Protein AF-A0A183KUM1-F1 (afdb_monomer)

Radius of gyration: 55.47 Å; Cα contacts (8 Å, |Δi|>4): 139; chains: 1; bounding box: 110×55×136 Å

Sequence (203 aa):
MVASETIRGLTSPFRFDKHGLRTLFDLTTLELTQGGFKPTGVWNIDERMKVAKQPAITLPKQLPKIKGVVLKVTTIPEADMAVAGFTITYEREKLVDFSTPWMTLGGSILFTRPKSQKPSLFSFLQPLSPQVWLYVGFTYLAVCLCLFVAARLSPHEWTATHPCEEGGDTRKNQFTLLNSFYYNVSALLNQVGDKNKDLNVST

Nearest PDB structures (foldseek):
  9dxs-assembly1_A  TM=7.022E-01  e=8.366E-07  Rattus norvegicus
  9b37-assembly1_A  TM=4.522E-01  e=4.853E-09  Rattus norvegicus
  4u5d-assembly1_A  TM=3.243E-01  e=2.398E-04  Rattus norvegicus
  4u5e-assembly1_A  TM=3.383E-01  e=3.742E-04  Rattus norvegicus
  4u5b-assembly1_A  TM=3.361E-01  e=1.175E-03  Rattus norvegicus

Foldseek 3Di:
DDPQDFDQDPQGTWTADPVRHIQWGWDFDWDQDPVGTDTQWIATPVPGTDGDDDDDDDDDPDDDDDDPDDDDDDLPPPDPDDDDPDDDDPVVCVSDPDDDDPDDDDDDDDDDDDDDDDQDPVVVCVVDDVVVVVVVVVVLVVQLVVVLVVLVVDPVQFDDPDPVDPDDPDTDRCRDSVSSSVCSVCVVVVHDDDPPPPPPPDD

Mean predicted aligned error: 17.26 Å

InterPro domains:
  IPR001320 Ionotropic glutamate receptor, C-terminal [PF00060] (130-196)
  IPR015683 Ionotropic glutamate receptor [PTHR18966] (66-182)
  IPR019594 Ionotropic glutamate receptor, L-glutamate and glycine-binding domain [PF10613] (67-114)

Structure (mmCIF, N/CA/C/O backbone):
data_AF-A0A183KUM1-F1
#
_entry.id   AF-A0A183KUM1-F1
#
loop_
_atom_site.group_PDB
_atom_site.id
_atom_site.type_symbol
_atom_site.label_atom_id
_atom_site.label_alt_id
_atom_site.label_comp_id
_atom_site.label_asym_id
_atom_site.label_entity_id
_atom_site.label_seq_id
_atom_site.pdbx_PDB_ins_code
_atom_site.Cartn_x
_atom_site.Cartn_y
_atom_site.Cartn_z
_atom_site.occupancy
_atom_site.B_iso_or_equiv
_atom_site.auth_seq_id
_atom_site.auth_comp_id
_atom_site.auth_asym_id
_atom_site.auth_atom_id
_atom_site.pdbx_PDB_model_num
ATOM 1 N N . MET A 1 1 ? -62.964 -2.632 44.231 1.00 44.06 1 MET A N 1
ATOM 2 C CA . MET A 1 1 ? -61.590 -2.888 43.746 1.00 44.06 1 MET A CA 1
ATOM 3 C C . MET A 1 1 ? -60.673 -2.762 44.943 1.00 44.06 1 MET A C 1
ATOM 5 O O . MET A 1 1 ? -60.593 -1.676 45.495 1.00 44.06 1 MET A O 1
ATOM 9 N N . VAL A 1 2 ? -60.090 -3.863 45.416 1.00 48.84 2 VAL A N 1
ATOM 10 C CA . VAL A 1 2 ? -59.158 -3.822 46.552 1.00 48.84 2 VAL A CA 1
ATOM 11 C C . VAL A 1 2 ? -57.838 -3.270 46.024 1.00 48.84 2 VAL A C 1
ATOM 13 O O . VAL A 1 2 ? -57.280 -3.828 45.078 1.00 48.84 2 VAL A O 1
ATOM 16 N N . ALA A 1 3 ? -57.387 -2.138 46.560 1.00 52.34 3 ALA A N 1
ATOM 17 C CA . ALA A 1 3 ? -56.074 -1.605 46.240 1.00 52.34 3 ALA A CA 1
ATOM 18 C C . ALA A 1 3 ? -55.029 -2.630 46.697 1.00 52.34 3 ALA A C 1
ATOM 20 O O . ALA A 1 3 ? -55.031 -3.048 47.851 1.00 52.34 3 ALA A O 1
ATOM 21 N N . SER A 1 4 ? -54.177 -3.083 45.780 1.00 64.88 4 SER A N 1
ATOM 22 C CA . SER A 1 4 ? -53.037 -3.925 46.132 1.00 64.88 4 SER A CA 1
ATOM 23 C C . SER A 1 4 ? -52.057 -3.073 46.937 1.00 64.88 4 SER A C 1
ATOM 25 O O . SER A 1 4 ? -51.222 -2.386 46.352 1.00 64.88 4 SER A O 1
ATOM 27 N N . GLU A 1 5 ? -52.172 -3.090 48.261 1.00 76.44 5 GLU A N 1
ATOM 28 C CA . GLU A 1 5 ? -51.271 -2.355 49.141 1.00 76.44 5 GLU A CA 1
ATOM 29 C C . GLU A 1 5 ? -49.849 -2.912 49.051 1.00 76.44 5 GLU A C 1
ATOM 31 O O . GLU A 1 5 ? -49.615 -4.124 49.067 1.00 76.44 5 GLU A O 1
ATOM 36 N N . THR A 1 6 ? -48.884 -2.005 48.930 1.00 81.38 6 THR A N 1
ATOM 37 C CA . THR A 1 6 ? -47.468 -2.355 48.949 1.00 81.38 6 THR A CA 1
ATOM 38 C C . THR A 1 6 ? -47.031 -2.547 50.395 1.00 81.38 6 THR A C 1
ATOM 40 O O . THR A 1 6 ? -46.981 -1.594 51.173 1.00 81.38 6 THR A O 1
ATOM 43 N N . ILE A 1 7 ? -46.673 -3.777 50.745 1.00 86.69 7 ILE A N 1
ATOM 44 C CA . ILE A 1 7 ? -46.206 -4.161 52.076 1.00 86.69 7 ILE A CA 1
ATOM 45 C C . ILE A 1 7 ? -44.676 -4.072 52.099 1.00 86.69 7 ILE A C 1
ATOM 47 O O . ILE A 1 7 ? -44.006 -4.454 51.139 1.00 86.69 7 ILE A O 1
ATOM 51 N N . ARG A 1 8 ? -44.095 -3.562 53.191 1.00 86.50 8 ARG A N 1
ATOM 52 C CA . ARG A 1 8 ? -42.635 -3.520 53.387 1.00 86.50 8 ARG A CA 1
ATOM 53 C C . ARG A 1 8 ? -42.195 -4.617 54.347 1.00 86.50 8 ARG A C 1
ATOM 55 O O . ARG A 1 8 ? -42.758 -4.751 55.427 1.00 86.50 8 ARG A O 1
ATOM 62 N N . GLY A 1 9 ? -41.161 -5.364 53.968 1.00 85.12 9 GLY A N 1
ATOM 63 C CA . GLY A 1 9 ? -40.539 -6.381 54.817 1.00 85.12 9 GLY A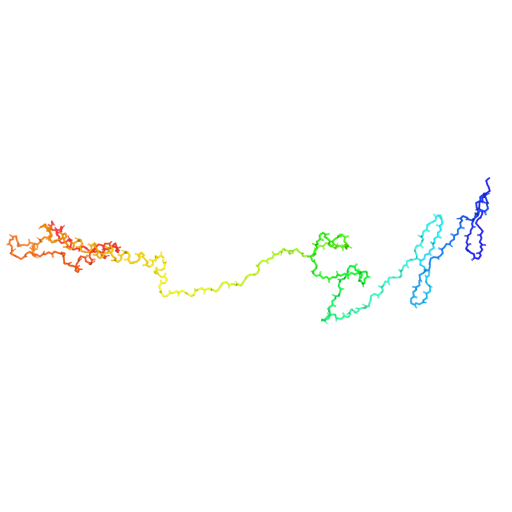 CA 1
ATOM 64 C C . GLY A 1 9 ? -39.030 -6.484 54.590 1.00 85.12 9 GLY A C 1
ATOM 65 O O . GLY A 1 9 ? -38.431 -5.627 53.946 1.00 85.12 9 GLY A O 1
ATOM 66 N N . LEU A 1 10 ? -38.419 -7.565 55.084 1.00 86.19 10 LEU A N 1
ATOM 67 C CA . LEU A 1 10 ? -36.971 -7.824 54.965 1.00 86.19 10 LEU A CA 1
ATOM 68 C C . LEU A 1 10 ? -36.480 -7.982 53.515 1.00 86.19 10 LEU A C 1
ATOM 70 O O . LEU A 1 10 ? -35.292 -7.858 53.250 1.00 86.19 10 LEU A O 1
ATOM 74 N N . THR A 1 11 ? -37.390 -8.255 52.579 1.00 85.50 11 THR A N 1
ATOM 75 C CA . THR A 1 11 ? -37.093 -8.463 51.151 1.00 85.50 11 THR A CA 1
ATOM 76 C C . THR A 1 11 ? -37.506 -7.264 50.297 1.00 85.50 11 THR A C 1
ATOM 78 O O . THR A 1 11 ? -37.940 -7.447 49.160 1.00 85.50 11 THR A O 1
ATOM 81 N N . SER A 1 12 ? -37.413 -6.055 50.860 1.00 85.69 12 SER A N 1
ATOM 82 C CA . SER A 1 12 ? -37.840 -4.800 50.219 1.00 85.69 12 SER A CA 1
ATOM 83 C C . SER A 1 12 ? -39.374 -4.723 50.036 1.00 85.69 12 SER A C 1
ATOM 85 O O . SER A 1 12 ? -40.096 -5.580 50.561 1.00 85.69 12 SER A O 1
ATOM 87 N N . PRO A 1 13 ? -39.928 -3.665 49.408 1.00 86.44 13 PRO A N 1
ATOM 88 C CA . PRO A 1 13 ? -41.363 -3.559 49.166 1.00 86.44 13 PRO A CA 1
ATOM 89 C C . PRO A 1 13 ? -41.875 -4.672 48.247 1.00 86.44 13 PRO A C 1
ATOM 91 O O . PRO A 1 13 ? -41.233 -5.030 47.258 1.00 86.44 13 PRO A O 1
ATOM 94 N N . PHE A 1 14 ? -43.051 -5.208 48.560 1.00 88.94 14 PHE A N 1
ATOM 95 C CA . PHE A 1 14 ? -43.722 -6.187 47.721 1.00 88.94 14 PHE A CA 1
ATOM 96 C C . PHE A 1 14 ? -45.234 -6.037 47.710 1.00 88.94 14 PHE A C 1
ATOM 98 O O . PHE A 1 14 ? -45.826 -5.435 48.601 1.00 88.94 14 PHE A O 1
ATOM 105 N N . ARG A 1 15 ? -45.861 -6.603 46.680 1.00 90.06 15 ARG A N 1
ATOM 106 C CA . ARG A 1 15 ? -47.316 -6.628 46.511 1.00 90.06 15 ARG A CA 1
ATOM 107 C C . ARG A 1 15 ? -47.754 -8.008 46.035 1.00 90.06 15 ARG A C 1
ATOM 109 O O . ARG A 1 15 ? -46.987 -8.680 45.339 1.00 90.06 15 ARG A O 1
ATOM 116 N N . PHE A 1 16 ? -48.978 -8.390 46.374 1.00 88.00 16 PHE A N 1
ATOM 117 C CA . PHE A 1 16 ? -49.610 -9.607 45.876 1.00 88.00 16 PHE A CA 1
ATOM 118 C C . PHE A 1 16 ? -50.652 -9.293 44.800 1.00 88.00 16 PHE A C 1
ATOM 120 O O . PHE A 1 16 ? -51.255 -8.219 44.793 1.00 88.00 16 PHE A O 1
ATOM 127 N N . ASP A 1 17 ? -50.875 -10.227 43.882 1.00 86.25 17 ASP A N 1
ATOM 128 C CA . ASP A 1 17 ? -52.025 -10.180 42.992 1.00 86.25 17 ASP A CA 1
ATOM 129 C C . ASP A 1 17 ? -53.305 -10.679 43.683 1.00 86.25 17 ASP A C 1
ATOM 131 O O . ASP A 1 17 ? -53.320 -11.105 44.839 1.00 86.25 17 ASP A O 1
ATOM 135 N N . LYS A 1 18 ? -54.409 -10.657 42.935 1.00 87.81 18 LYS A N 1
ATOM 136 C CA . LYS A 1 18 ? -55.714 -11.183 43.363 1.00 87.81 18 LYS A CA 1
ATOM 137 C C . LYS A 1 18 ? -55.719 -12.691 43.674 1.00 87.81 18 LYS A C 1
ATOM 139 O O . LYS A 1 18 ? -56.696 -13.176 44.231 1.00 87.81 18 LYS A O 1
ATOM 144 N N . HIS A 1 19 ? -54.672 -13.422 43.293 1.00 89.75 19 HIS A N 1
ATOM 145 C CA . HIS A 1 19 ? -54.493 -14.851 43.539 1.00 89.75 19 HIS A CA 1
ATOM 146 C C . HIS A 1 19 ? -53.516 -15.131 44.697 1.00 89.75 19 HIS A C 1
ATOM 148 O O . HIS A 1 19 ? -53.284 -16.292 45.020 1.00 89.75 19 HIS A O 1
ATOM 154 N N . GLY A 1 20 ? -52.965 -14.093 45.340 1.00 85.00 20 GLY A N 1
ATOM 155 C CA . GLY A 1 20 ? -51.995 -14.226 46.428 1.00 85.00 20 GLY A CA 1
ATOM 156 C C . GLY A 1 20 ? -50.553 -14.468 45.967 1.00 85.00 20 GLY A C 1
ATOM 157 O O . GLY A 1 20 ? -49.704 -14.812 46.785 1.00 85.00 20 GLY A O 1
ATOM 158 N N . LEU A 1 21 ? -50.244 -14.289 44.680 1.00 88.06 21 LEU A N 1
ATOM 159 C CA . LEU A 1 21 ? -48.891 -14.417 44.132 1.00 88.06 21 LEU A CA 1
ATOM 160 C C . LEU A 1 21 ? -48.139 -13.090 44.239 1.00 88.06 21 LEU A C 1
ATOM 162 O O . LEU A 1 21 ? -48.694 -12.028 43.966 1.00 88.06 21 LEU A O 1
ATOM 166 N N . ARG A 1 22 ? -46.862 -13.131 44.632 1.00 86.31 22 ARG A N 1
ATOM 167 C CA . ARG A 1 22 ? -46.029 -11.927 44.763 1.00 86.31 22 ARG A CA 1
ATOM 168 C C . ARG A 1 22 ? -45.674 -11.387 43.376 1.00 86.31 22 ARG A C 1
ATOM 170 O O . ARG A 1 22 ? -45.004 -12.074 42.613 1.00 86.31 22 ARG A O 1
ATOM 177 N N . THR A 1 23 ? -46.079 -10.157 43.068 1.00 85.88 23 THR A N 1
ATOM 178 C CA . THR A 1 23 ? -45.843 -9.540 41.751 1.00 85.88 23 THR A CA 1
ATOM 179 C C . THR A 1 23 ? -44.843 -8.394 41.783 1.00 85.88 23 THR A C 1
ATOM 181 O O . THR A 1 23 ? -44.121 -8.213 40.812 1.00 85.88 23 THR A O 1
ATOM 184 N N . LEU A 1 24 ? -44.773 -7.633 42.881 1.00 86.12 24 LEU A N 1
ATOM 185 C CA . LEU A 1 24 ? -43.791 -6.556 43.046 1.00 86.12 24 LEU A CA 1
ATOM 186 C C . LEU A 1 24 ? -42.661 -7.036 43.956 1.00 86.12 24 LEU A C 1
ATOM 188 O O . LEU A 1 24 ? -42.924 -7.515 45.061 1.00 86.12 24 LEU A O 1
ATOM 192 N N . PHE A 1 25 ? -41.420 -6.936 43.495 1.00 87.88 25 PHE A N 1
ATOM 193 C CA . PHE A 1 25 ? -40.228 -7.162 44.304 1.00 87.88 25 PHE A CA 1
ATOM 194 C C . PHE A 1 25 ? -39.017 -6.508 43.645 1.00 87.88 25 PHE A C 1
ATOM 196 O O . PHE A 1 25 ? -38.924 -6.459 42.419 1.00 87.88 25 PHE A O 1
ATOM 203 N N . ASP A 1 26 ? -38.088 -6.047 44.477 1.00 89.56 26 ASP A N 1
ATOM 204 C CA . ASP A 1 26 ? -36.826 -5.467 44.029 1.00 89.56 26 ASP A CA 1
ATOM 205 C C . ASP A 1 26 ? -35.738 -6.543 44.034 1.00 89.56 26 ASP A C 1
ATOM 207 O O . ASP A 1 26 ? -35.425 -7.126 45.075 1.00 89.56 26 ASP A O 1
ATOM 211 N N . LEU A 1 27 ? -35.145 -6.802 42.870 1.00 90.44 27 LEU A N 1
ATOM 212 C CA . LEU A 1 27 ? -34.000 -7.692 42.717 1.00 90.44 27 LEU A CA 1
ATOM 213 C C . LEU A 1 27 ? -32.724 -6.863 42.551 1.00 90.44 27 LEU A C 1
ATOM 215 O O . LEU A 1 27 ? -32.513 -6.232 41.516 1.00 90.44 27 LEU A O 1
ATOM 219 N N . THR A 1 28 ? -31.853 -6.876 43.557 1.00 89.81 28 THR A N 1
ATOM 220 C CA . THR A 1 28 ? -30.560 -6.182 43.485 1.00 89.81 28 THR A CA 1
ATOM 221 C C . THR A 1 28 ? -29.540 -7.038 42.743 1.00 89.81 28 THR A C 1
ATOM 223 O O . THR A 1 28 ? -29.216 -8.144 43.173 1.00 89.81 28 THR A O 1
ATOM 226 N N . THR A 1 29 ? -28.995 -6.522 41.644 1.00 91.81 29 THR A N 1
ATOM 227 C CA . THR A 1 29 ? -27.895 -7.162 40.915 1.00 91.81 29 THR A CA 1
ATOM 228 C C . THR A 1 29 ? -26.567 -6.795 41.564 1.00 91.81 29 THR A C 1
ATOM 230 O O . THR A 1 29 ? -26.292 -5.611 41.777 1.00 91.81 29 THR A O 1
ATOM 233 N N . LEU A 1 30 ? -25.741 -7.797 41.855 1.00 90.44 30 LEU A N 1
ATOM 234 C CA . LEU A 1 30 ? -24.419 -7.633 42.452 1.00 90.44 30 LEU A CA 1
ATOM 235 C C . LEU A 1 30 ? -23.342 -8.026 41.440 1.00 90.44 30 LEU A C 1
ATOM 237 O O . LEU A 1 30 ? -23.461 -9.050 40.772 1.00 90.44 30 LEU A O 1
ATOM 241 N N . GLU A 1 31 ? -22.276 -7.242 41.376 1.00 89.81 31 GLU A N 1
ATOM 242 C CA . GLU A 1 31 ? -21.067 -7.538 40.615 1.00 89.81 31 GLU A CA 1
ATOM 243 C C . GLU A 1 31 ? -19.928 -7.863 41.580 1.00 89.81 31 GLU A C 1
ATOM 245 O O . GLU A 1 31 ? -19.712 -7.169 42.578 1.00 89.81 31 GLU A O 1
ATOM 250 N N . LEU A 1 32 ? -19.200 -8.941 41.299 1.00 88.06 32 LEU A N 1
ATOM 251 C CA . LEU A 1 32 ? -18.023 -9.302 42.073 1.00 88.06 32 LEU A CA 1
ATOM 252 C C . LEU A 1 32 ? -16.828 -8.486 41.580 1.00 88.06 32 LEU A C 1
ATOM 254 O O . LEU A 1 32 ? -16.346 -8.674 40.467 1.00 88.06 32 LEU A O 1
ATOM 258 N N . THR A 1 33 ? -16.334 -7.599 42.435 1.00 85.44 33 THR A N 1
ATOM 259 C CA . THR A 1 33 ? -15.124 -6.808 42.190 1.00 85.44 33 THR A CA 1
ATOM 260 C C . THR A 1 33 ? -13.968 -7.314 43.054 1.00 85.44 33 THR A C 1
ATOM 262 O O . THR A 1 33 ? -14.177 -8.079 43.997 1.00 85.44 33 THR A O 1
ATOM 265 N N . GLN A 1 34 ? -12.739 -6.856 42.791 1.00 83.56 34 GLN A N 1
ATOM 266 C CA . GLN A 1 34 ? -11.576 -7.183 43.634 1.00 83.56 34 GLN A CA 1
ATOM 267 C C . GLN A 1 34 ? -11.768 -6.778 45.110 1.00 83.56 34 GLN A C 1
ATOM 269 O O . GLN A 1 34 ? -11.170 -7.384 45.992 1.00 83.56 34 GLN A O 1
ATOM 274 N N . GLY A 1 35 ? -12.619 -5.780 45.385 1.00 85.44 35 GLY A N 1
ATOM 275 C CA . GLY A 1 35 ? -12.981 -5.341 46.737 1.00 85.44 35 GLY A CA 1
ATOM 276 C C . GLY A 1 35 ? -14.224 -6.022 47.326 1.00 85.44 35 GLY A C 1
ATOM 277 O O . GLY A 1 35 ? -14.693 -5.589 48.374 1.00 85.44 35 GLY A O 1
ATOM 278 N N . GLY A 1 36 ? -14.777 -7.047 46.664 1.00 90.00 36 GLY A N 1
ATOM 279 C CA . GLY A 1 36 ? -15.982 -7.769 47.086 1.00 90.00 36 GLY A CA 1
ATOM 280 C C . GLY A 1 36 ? -17.218 -7.483 46.226 1.00 90.00 36 GLY A C 1
ATOM 281 O O . GLY A 1 36 ? -17.127 -6.945 45.119 1.00 90.00 36 GLY A O 1
ATOM 282 N N . PHE A 1 37 ? -18.392 -7.873 46.730 1.00 88.06 37 PHE A N 1
ATOM 283 C CA . PHE A 1 37 ? -19.669 -7.671 46.043 1.00 88.06 37 PHE A CA 1
ATOM 284 C C . PHE A 1 37 ? -20.085 -6.201 46.067 1.00 88.06 37 PHE A C 1
ATOM 286 O O . PHE A 1 37 ? -20.253 -5.608 47.133 1.00 88.06 37 PHE A O 1
ATOM 293 N N . LYS A 1 38 ? -20.303 -5.626 44.886 1.00 89.50 38 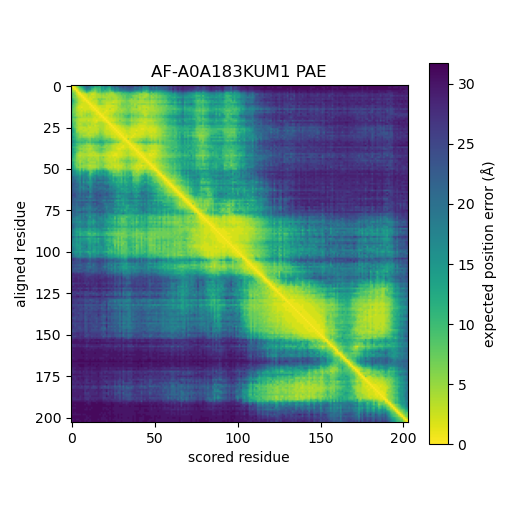LYS A N 1
ATOM 294 C CA . LYS A 1 38 ? -20.789 -4.259 44.711 1.00 89.50 38 LYS A CA 1
ATOM 295 C C . LYS A 1 38 ? -22.180 -4.280 44.067 1.00 89.50 38 LYS A C 1
ATOM 297 O O . LYS A 1 38 ? -22.355 -4.966 43.064 1.00 89.50 38 LYS A O 1
ATOM 302 N N . PRO A 1 39 ? -23.179 -3.551 44.595 1.00 86.94 39 PRO A N 1
ATOM 303 C CA . PRO A 1 39 ? -24.480 -3.455 43.944 1.00 86.94 39 PRO A CA 1
ATOM 304 C C . PRO A 1 39 ? -24.385 -2.625 42.657 1.00 86.94 39 PRO A C 1
ATOM 306 O O . PRO A 1 39 ? -23.956 -1.471 42.683 1.00 86.94 39 PRO A O 1
ATOM 309 N N . THR A 1 40 ? -24.801 -3.219 41.539 1.00 89.19 40 THR A N 1
ATOM 310 C CA . THR A 1 40 ? -24.717 -2.634 40.186 1.00 89.19 40 THR A CA 1
ATOM 311 C C . THR A 1 40 ? -26.066 -2.117 39.695 1.00 89.19 40 THR A C 1
ATOM 313 O O . THR A 1 40 ? -26.122 -1.306 38.776 1.00 89.19 40 THR A O 1
ATOM 316 N N . GLY A 1 41 ? -27.170 -2.518 40.324 1.00 91.25 41 GLY A N 1
ATOM 317 C CA . GLY A 1 41 ? -28.502 -2.085 39.917 1.00 91.25 41 GLY A CA 1
ATOM 318 C C . GLY A 1 41 ? -29.623 -2.764 40.689 1.00 91.25 41 GLY A C 1
ATOM 319 O O . GLY A 1 41 ? -29.391 -3.701 41.452 1.00 91.25 41 GLY A O 1
ATOM 320 N N . VAL A 1 42 ? -30.841 -2.266 40.488 1.00 91.25 42 VAL A N 1
ATOM 321 C CA . VAL A 1 42 ? -32.077 -2.831 41.043 1.00 91.25 42 VAL A CA 1
ATOM 322 C C . VAL A 1 42 ? -33.047 -3.082 39.898 1.00 91.25 42 VAL A C 1
ATOM 324 O O . VAL A 1 42 ? -33.270 -2.203 39.071 1.00 91.25 42 VAL A O 1
ATOM 327 N N . TRP A 1 43 ? -33.614 -4.280 39.837 1.00 90.94 43 TRP A N 1
ATOM 328 C CA . TRP A 1 43 ? -34.627 -4.658 38.863 1.00 90.94 43 TRP A CA 1
ATOM 329 C C . TRP A 1 43 ? -35.986 -4.819 39.533 1.00 90.94 43 TRP A C 1
ATOM 331 O O . TRP A 1 43 ? -36.088 -5.460 40.577 1.00 90.94 43 TRP A O 1
ATOM 341 N N . ASN A 1 44 ? -37.022 -4.274 38.904 1.00 89.56 44 ASN A N 1
ATOM 342 C CA . ASN A 1 44 ? -38.410 -4.446 39.316 1.00 89.56 44 ASN A CA 1
ATOM 343 C C . ASN A 1 44 ? -39.289 -4.710 38.076 1.00 89.56 44 ASN A C 1
ATOM 345 O O . ASN A 1 44 ? -38.915 -4.364 36.957 1.00 89.56 44 ASN A O 1
ATOM 349 N N . ILE A 1 45 ? -40.460 -5.319 38.251 1.00 85.62 45 ILE A N 1
ATOM 350 C CA . ILE A 1 45 ? -41.410 -5.605 37.173 1.00 85.62 45 ILE A CA 1
ATOM 351 C C . ILE A 1 45 ? -41.973 -4.331 36.527 1.00 85.62 45 ILE A C 1
ATOM 353 O O . ILE A 1 45 ? -42.153 -4.298 35.310 1.00 85.62 45 ILE A O 1
ATOM 357 N N . ASP A 1 46 ? -42.199 -3.280 37.323 1.00 87.38 46 ASP A N 1
ATOM 358 C CA . ASP A 1 46 ? -42.800 -2.029 36.850 1.00 87.38 46 ASP A CA 1
ATOM 359 C C . ASP A 1 46 ? -41.762 -1.156 36.128 1.00 87.38 46 ASP A C 1
ATOM 361 O O . ASP A 1 46 ? -41.983 -0.683 35.015 1.00 87.38 46 ASP A O 1
ATOM 365 N N . GLU A 1 47 ? -40.595 -0.970 36.749 1.00 85.06 47 GLU A N 1
ATOM 366 C CA . GLU A 1 47 ? -39.568 -0.027 36.284 1.00 85.06 47 GLU A CA 1
ATOM 367 C C . GLU A 1 47 ? -38.410 -0.695 35.523 1.00 85.06 47 GLU A C 1
ATOM 369 O O . GLU A 1 47 ? -37.508 -0.009 35.037 1.00 85.06 47 GLU A O 1
ATOM 374 N N . ARG A 1 48 ? -38.432 -2.028 35.388 1.00 87.81 48 ARG A N 1
ATOM 375 C CA . ARG A 1 48 ? -37.357 -2.847 34.802 1.00 87.81 48 ARG A CA 1
ATOM 376 C C . ARG A 1 48 ? -36.012 -2.578 35.494 1.00 87.81 48 ARG A C 1
ATOM 378 O O . ARG A 1 48 ? -35.975 -2.347 36.700 1.00 87.81 48 ARG A O 1
ATOM 385 N N . MET A 1 49 ? -34.892 -2.718 34.783 1.00 89.44 49 MET A N 1
ATOM 386 C CA . MET A 1 49 ? -33.553 -2.636 35.374 1.00 89.44 49 MET A CA 1
ATOM 387 C C . MET A 1 49 ? -33.088 -1.183 35.509 1.00 89.44 49 MET A C 1
ATOM 389 O O . MET A 1 49 ? -32.914 -0.487 34.510 1.00 89.44 49 MET A O 1
ATOM 393 N N . LYS A 1 50 ? -32.835 -0.743 36.742 1.00 89.19 50 LYS A N 1
ATOM 394 C CA . LYS A 1 50 ? -32.184 0.528 37.062 1.00 89.19 50 LYS A CA 1
ATOM 395 C C . LYS A 1 50 ? -30.712 0.279 37.371 1.00 89.19 50 LYS A C 1
ATOM 397 O O . LYS A 1 50 ? -30.373 -0.198 38.453 1.00 89.19 50 LYS A O 1
ATOM 402 N N . VAL A 1 51 ? -29.843 0.624 36.423 1.00 87.50 51 VAL A N 1
ATOM 403 C CA . VAL A 1 51 ? -28.384 0.523 36.579 1.00 87.50 51 VAL A CA 1
ATOM 404 C C . VAL A 1 51 ? -27.890 1.644 37.492 1.00 87.50 51 VAL A C 1
ATOM 406 O O . VAL A 1 51 ? -28.178 2.821 37.261 1.00 87.50 51 VAL A O 1
ATOM 409 N N . ALA A 1 52 ? -27.108 1.300 38.511 1.00 81.12 52 ALA A N 1
ATOM 410 C CA . ALA A 1 52 ? -26.352 2.274 39.280 1.00 81.12 52 ALA A CA 1
ATOM 411 C C . ALA A 1 52 ? -25.239 2.854 38.395 1.00 81.12 52 ALA A C 1
ATOM 413 O O . ALA A 1 52 ? -24.476 2.109 37.782 1.00 81.12 52 ALA A O 1
ATOM 414 N N . LYS A 1 53 ? -25.126 4.188 38.319 1.00 73.00 53 LYS A N 1
ATOM 415 C CA . LYS A 1 53 ? -24.057 4.832 37.540 1.00 73.00 53 LYS A CA 1
ATOM 416 C C . LYS A 1 53 ? -22.700 4.321 38.018 1.00 73.00 53 LYS A C 1
ATOM 418 O O . LYS A 1 53 ? -22.329 4.517 39.176 1.00 73.00 53 LYS A O 1
ATOM 423 N N . GLN A 1 54 ? -21.961 3.682 37.117 1.00 68.56 54 GLN A N 1
ATOM 424 C CA . GLN A 1 54 ? -20.584 3.309 37.390 1.00 68.56 54 GLN A CA 1
ATOM 425 C C . GLN A 1 54 ? -19.750 4.591 37.563 1.00 68.56 54 GLN A C 1
ATOM 427 O O . GLN A 1 54 ? -19.959 5.562 36.827 1.00 68.56 54 GLN A O 1
ATOM 432 N N . PRO A 1 55 ? -18.844 4.645 38.555 1.00 66.94 55 PRO A N 1
ATOM 433 C CA . PRO A 1 55 ? -17.940 5.776 38.699 1.00 66.94 55 PRO A CA 1
ATOM 434 C C . PRO A 1 55 ? -17.050 5.881 37.457 1.00 66.94 55 PRO A C 1
ATOM 436 O O . PRO A 1 55 ? -16.635 4.865 36.901 1.00 66.94 55 PRO A O 1
ATOM 439 N N . ALA A 1 56 ? -16.763 7.110 37.026 1.00 66.06 56 ALA A N 1
ATOM 440 C CA . ALA A 1 56 ? -15.865 7.345 35.904 1.00 66.06 56 ALA A CA 1
ATOM 441 C C . ALA A 1 56 ? -14.487 6.733 36.197 1.00 66.06 56 ALA A C 1
ATOM 443 O O . ALA A 1 56 ? -13.955 6.881 37.299 1.00 66.06 56 ALA A O 1
ATOM 444 N N . ILE A 1 57 ? -13.912 6.056 35.205 1.00 72.25 57 ILE A N 1
ATOM 445 C CA . ILE A 1 57 ? -12.546 5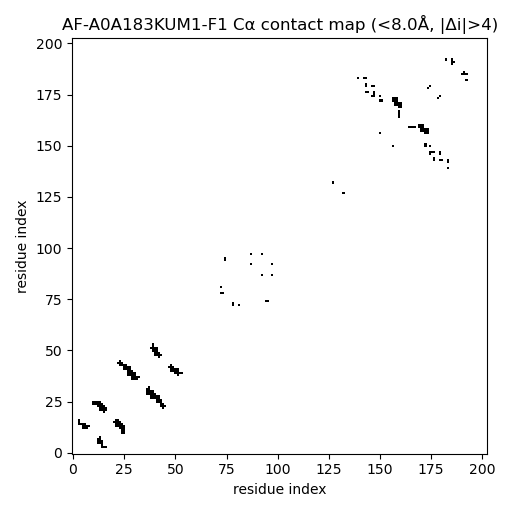.543 35.291 1.00 72.25 57 ILE A CA 1
ATOM 446 C C . ILE A 1 57 ? -11.609 6.752 35.373 1.00 72.25 57 ILE A C 1
ATOM 448 O O . ILE A 1 57 ? -11.468 7.511 34.413 1.00 72.25 57 ILE A O 1
ATOM 452 N N . THR A 1 58 ? -10.968 6.951 36.525 1.00 72.50 58 THR A N 1
ATOM 453 C CA . THR A 1 58 ? -9.943 7.986 36.679 1.00 72.50 58 THR A CA 1
ATOM 454 C C . THR A 1 58 ? -8.663 7.500 36.018 1.00 72.50 58 THR A C 1
ATOM 456 O O . THR A 1 58 ? -7.932 6.684 36.579 1.00 72.50 58 THR A O 1
ATOM 459 N N . LEU A 1 59 ? -8.390 7.997 34.813 1.00 72.50 59 LEU A N 1
ATOM 460 C CA . LEU A 1 59 ? -7.131 7.726 34.130 1.00 72.50 59 LEU A CA 1
ATOM 461 C C . LEU A 1 59 ? -5.958 8.320 34.930 1.00 72.50 59 LEU A C 1
ATOM 463 O O . LEU A 1 59 ? -6.073 9.429 35.468 1.00 72.50 59 LEU A O 1
ATOM 467 N N . PRO A 1 60 ? -4.814 7.618 35.016 1.00 77.06 60 PRO A N 1
ATOM 468 C CA . PRO A 1 60 ? -3.619 8.185 35.618 1.00 77.06 60 PRO A CA 1
ATOM 469 C C . PRO A 1 60 ? -3.205 9.441 34.843 1.00 77.06 60 PRO A C 1
ATOM 471 O O . PRO A 1 60 ? -3.253 9.472 33.615 1.00 77.06 60 PRO A O 1
ATOM 474 N N . LYS A 1 61 ? -2.756 10.479 35.559 1.00 76.88 61 LYS A N 1
ATOM 475 C CA . LYS A 1 61 ? -2.352 11.767 34.959 1.00 76.88 61 LYS A CA 1
ATOM 476 C C . LYS A 1 61 ? -1.218 11.639 33.939 1.00 76.88 61 LYS A C 1
ATOM 478 O O . LYS A 1 61 ? -1.042 12.526 33.110 1.00 76.88 61 LYS A O 1
ATOM 483 N N . GLN A 1 62 ? -0.442 10.562 34.012 1.00 79.12 62 GLN A N 1
ATOM 484 C CA . GLN A 1 62 ? 0.664 10.303 33.110 1.00 79.12 62 GLN A CA 1
ATOM 485 C C . GLN A 1 62 ? 0.614 8.854 32.646 1.00 79.12 62 GLN A C 1
ATOM 487 O O . GLN A 1 62 ? 0.710 7.924 33.446 1.00 79.12 62 GLN A O 1
ATOM 492 N N . LEU A 1 63 ? 0.455 8.679 31.338 1.00 77.62 63 LEU A N 1
ATOM 493 C CA . LEU A 1 63 ? 0.513 7.367 30.714 1.00 77.62 63 LEU A CA 1
ATOM 494 C C . LEU A 1 63 ? 1.973 6.891 30.654 1.00 77.62 63 LEU A C 1
ATOM 496 O O . LEU A 1 63 ? 2.876 7.700 30.400 1.00 77.62 63 LEU A O 1
ATOM 500 N N . PRO A 1 64 ? 2.229 5.591 30.878 1.00 77.06 64 PRO A N 1
ATOM 501 C CA . PRO A 1 64 ? 3.563 5.031 30.739 1.00 77.06 64 PRO A CA 1
ATOM 502 C C . PRO A 1 64 ? 4.065 5.223 29.305 1.00 77.06 64 PRO A C 1
ATOM 504 O O . PRO A 1 64 ? 3.326 5.079 28.333 1.00 77.06 64 PRO A O 1
ATOM 507 N N . LYS A 1 65 ? 5.347 5.568 29.164 1.00 75.81 65 LYS A N 1
ATOM 508 C CA . LYS A 1 65 ? 5.971 5.786 27.858 1.00 75.81 65 LYS A CA 1
ATOM 509 C C . LYS A 1 65 ? 6.219 4.441 27.183 1.00 75.81 65 LYS A C 1
ATOM 511 O O . LYS A 1 65 ? 7.133 3.715 27.558 1.00 75.81 65 LYS A O 1
ATOM 516 N N . ILE A 1 66 ? 5.426 4.129 26.167 1.00 76.38 66 ILE A N 1
ATOM 517 C CA . ILE A 1 66 ? 5.537 2.875 25.422 1.00 76.38 66 ILE A CA 1
ATOM 518 C C . ILE A 1 66 ? 6.616 3.047 24.342 1.00 76.38 66 ILE A C 1
ATOM 520 O O . ILE A 1 66 ? 6.420 3.756 23.357 1.00 76.38 66 ILE A O 1
ATOM 524 N N . LYS A 1 67 ? 7.787 2.432 24.538 1.00 75.06 67 LYS A N 1
ATOM 525 C CA . LYS A 1 67 ? 8.849 2.311 23.525 1.00 75.06 67 LYS A CA 1
ATOM 526 C C . LYS A 1 67 ? 9.320 0.862 23.464 1.00 75.06 67 LYS A C 1
ATOM 528 O O . LYS A 1 67 ? 9.652 0.297 24.497 1.00 75.06 67 LYS A O 1
ATOM 533 N N . GLY A 1 68 ? 9.365 0.284 22.263 1.00 74.19 68 GLY A N 1
ATOM 534 C CA . GLY A 1 68 ? 9.859 -1.084 22.052 1.00 74.19 68 GLY A CA 1
ATOM 535 C C . GLY A 1 68 ? 8.925 -2.195 22.543 1.00 74.19 68 GLY A C 1
ATOM 536 O O . GLY A 1 68 ? 9.365 -3.330 22.681 1.00 74.19 68 GLY A O 1
ATOM 537 N N . VAL A 1 69 ? 7.652 -1.888 22.808 1.00 77.31 69 VAL A N 1
ATOM 538 C CA . VAL A 1 69 ? 6.645 -2.890 23.185 1.00 77.31 69 VAL A CA 1
ATOM 539 C C . VAL A 1 69 ? 5.921 -3.367 21.930 1.00 77.31 69 VAL A C 1
ATOM 541 O O . VAL A 1 69 ? 5.437 -2.552 21.145 1.00 77.31 69 VAL A O 1
ATOM 544 N N . VAL A 1 70 ? 5.834 -4.684 21.755 1.00 71.69 70 VAL A N 1
ATOM 545 C CA . VAL A 1 70 ? 5.001 -5.310 20.724 1.00 71.69 70 VAL A CA 1
ATOM 546 C C . VAL A 1 70 ? 3.593 -5.459 21.285 1.00 71.69 70 VAL A C 1
ATOM 548 O O . VAL A 1 70 ? 3.395 -6.123 22.301 1.00 71.69 70 VAL A O 1
ATOM 551 N N . LEU A 1 71 ? 2.616 -4.825 20.640 1.00 71.69 71 LEU A N 1
ATOM 552 C CA . LEU A 1 71 ? 1.211 -4.954 21.012 1.00 71.69 71 LEU A CA 1
ATOM 553 C C . LEU A 1 71 ? 0.606 -6.165 20.294 1.00 71.69 71 LEU A C 1
ATOM 555 O O . LEU A 1 71 ? 0.748 -6.310 19.080 1.00 71.69 71 LEU A O 1
ATOM 559 N N . LYS A 1 72 ? -0.070 -7.032 21.050 1.00 73.50 72 LYS A N 1
ATOM 560 C CA . LYS A 1 72 ? -0.859 -8.142 20.512 1.00 73.50 72 LYS A CA 1
ATOM 561 C C . LYS A 1 72 ? -2.268 -7.622 20.248 1.00 73.50 72 LYS A C 1
ATOM 563 O O . LYS A 1 72 ? -2.922 -7.149 21.170 1.00 73.50 72 LYS A O 1
ATOM 568 N N . VAL A 1 73 ? -2.719 -7.697 19.000 1.00 71.25 73 VAL A N 1
ATOM 569 C CA . VAL A 1 73 ? -4.092 -7.345 18.626 1.00 71.25 73 VAL A CA 1
ATOM 570 C C . VAL A 1 73 ? -4.786 -8.614 18.165 1.00 71.25 73 VAL A C 1
ATOM 572 O O . VAL A 1 73 ? -4.379 -9.232 17.183 1.00 71.25 73 VAL A O 1
ATOM 575 N N . THR A 1 74 ? -5.788 -9.032 18.928 1.00 72.81 74 THR A N 1
ATOM 576 C CA . THR A 1 74 ? -6.584 -10.240 18.708 1.00 72.81 74 THR A CA 1
ATOM 577 C C . THR A 1 74 ? -8.057 -9.863 18.594 1.00 72.81 74 THR A C 1
ATOM 579 O O . THR A 1 74 ? -8.493 -8.841 19.109 1.00 72.81 74 THR A O 1
ATOM 582 N N . THR A 1 75 ? -8.836 -10.700 17.909 1.00 71.12 75 THR A N 1
ATOM 583 C CA . THR A 1 75 ? -10.312 -10.636 17.913 1.00 71.12 75 THR A CA 1
ATOM 584 C C . THR A 1 75 ? -10.916 -11.259 19.173 1.00 71.12 75 THR A C 1
ATOM 586 O O . THR A 1 75 ? -12.130 -11.295 19.341 1.00 71.12 75 THR A O 1
ATOM 589 N N . ILE A 1 76 ? -10.066 -11.809 20.039 1.00 78.19 76 ILE A N 1
ATOM 590 C CA . ILE A 1 76 ? -10.436 -12.292 21.362 1.00 78.19 76 ILE A CA 1
ATOM 591 C C . ILE A 1 76 ? -10.559 -11.042 22.246 1.00 78.19 76 ILE A C 1
ATOM 593 O O . ILE A 1 76 ? -9.720 -10.153 22.096 1.00 78.19 76 ILE A O 1
ATOM 597 N N . PRO A 1 77 ? -11.547 -10.954 23.154 1.00 74.50 77 PRO A N 1
ATOM 598 C CA . PRO A 1 77 ? -11.773 -9.800 24.040 1.00 74.50 77 PRO A CA 1
ATOM 599 C C . PRO A 1 77 ? -10.667 -9.578 25.101 1.00 74.50 77 PRO A C 1
ATOM 601 O O . PRO A 1 77 ? -10.938 -9.235 26.244 1.00 74.50 77 PRO A O 1
ATOM 604 N N . GLU A 1 78 ? -9.402 -9.783 24.735 1.00 79.94 78 GLU A N 1
ATOM 605 C CA . GLU A 1 78 ? -8.210 -9.474 25.527 1.00 79.94 78 GLU A CA 1
ATOM 606 C C . GLU A 1 78 ? -7.892 -7.966 25.525 1.00 79.94 78 GLU A C 1
ATOM 608 O O . GLU A 1 78 ? -7.138 -7.506 26.381 1.00 79.94 78 GLU A O 1
ATOM 613 N N . ALA A 1 79 ? -8.428 -7.202 24.564 1.00 80.44 79 ALA A N 1
ATOM 614 C CA . ALA A 1 79 ? -8.152 -5.779 24.391 1.00 80.44 79 ALA A CA 1
ATOM 615 C C . ALA A 1 79 ? -9.438 -4.968 24.174 1.00 80.44 79 ALA A C 1
ATOM 617 O O . ALA A 1 79 ? -10.278 -5.345 23.359 1.00 80.44 79 ALA A O 1
ATOM 618 N N . ASP A 1 80 ? -9.544 -3.822 24.854 1.00 83.38 80 ASP A N 1
ATOM 619 C CA . ASP A 1 80 ? -10.712 -2.931 24.762 1.00 83.38 80 ASP A CA 1
ATOM 620 C C . ASP A 1 80 ? -10.726 -2.105 23.465 1.00 83.38 80 ASP A C 1
ATOM 622 O O . ASP A 1 80 ? -11.777 -1.849 22.884 1.00 83.38 80 ASP A O 1
ATOM 626 N N . MET A 1 81 ? -9.551 -1.657 23.006 1.00 83.88 81 MET A N 1
ATOM 627 C CA . MET A 1 81 ? -9.391 -0.863 21.784 1.00 83.88 81 MET A CA 1
ATOM 628 C C . MET A 1 81 ? -7.977 -1.028 21.220 1.00 83.88 81 MET A C 1
ATOM 630 O O . MET A 1 81 ? -7.001 -1.101 21.967 1.00 83.88 81 MET A O 1
ATOM 634 N N . ALA A 1 82 ? -7.850 -1.017 19.892 1.00 85.12 82 ALA A N 1
ATOM 635 C CA . ALA A 1 82 ? -6.564 -1.048 19.205 1.00 85.12 82 ALA A CA 1
ATOM 636 C C . ALA A 1 82 ? -6.364 0.213 18.350 1.00 85.12 82 ALA A C 1
ATOM 638 O O . ALA A 1 82 ? -7.171 0.518 17.476 1.00 85.12 82 ALA A O 1
ATOM 639 N N . VAL A 1 83 ? -5.256 0.927 18.578 1.00 87.19 83 VAL A N 1
ATOM 640 C CA . VAL A 1 83 ? -4.865 2.115 17.802 1.00 87.19 83 VAL A CA 1
ATOM 641 C C . VAL A 1 83 ? -3.581 1.798 17.042 1.00 87.19 83 VAL A C 1
ATOM 643 O O . VAL A 1 83 ? -2.489 1.817 17.607 1.00 87.19 83 VAL A O 1
ATOM 646 N N . ALA A 1 84 ? -3.713 1.467 15.759 1.00 85.50 84 ALA A N 1
ATOM 647 C CA . ALA A 1 84 ? -2.591 1.161 14.877 1.00 85.50 84 ALA A CA 1
ATOM 648 C C . ALA A 1 84 ? -2.949 1.430 13.406 1.00 85.50 84 ALA A C 1
ATOM 650 O O . ALA A 1 84 ? -4.092 1.742 13.070 1.00 85.50 84 ALA A O 1
ATOM 651 N N . GLY A 1 85 ? -1.964 1.298 12.514 1.00 86.81 85 GLY A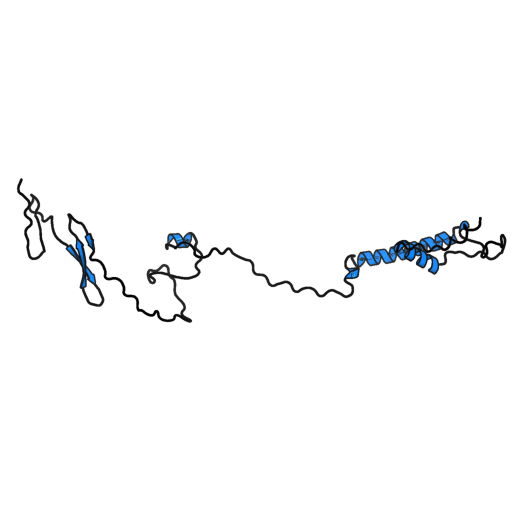 N 1
ATOM 652 C CA . GLY A 1 85 ? -2.159 1.396 11.066 1.00 86.81 85 GLY A CA 1
ATOM 653 C C . GLY A 1 85 ? -2.831 0.152 10.485 1.00 86.81 85 GLY A C 1
ATOM 654 O O . GLY A 1 85 ? -2.168 -0.651 9.832 1.00 86.81 85 GLY A O 1
ATOM 655 N N . PHE A 1 86 ? -4.131 -0.023 10.730 1.00 87.94 86 PHE A N 1
ATOM 656 C CA . PHE A 1 86 ? -4.911 -1.113 10.147 1.00 87.94 86 PHE A CA 1
ATOM 657 C C . PHE A 1 86 ? -5.555 -0.709 8.828 1.00 87.94 86 PHE A C 1
ATOM 659 O O . PHE A 1 86 ? -6.223 0.317 8.727 1.00 87.94 86 PHE A O 1
ATOM 666 N N . THR A 1 87 ? -5.422 -1.575 7.829 1.00 90.56 87 THR A N 1
ATOM 667 C CA . THR A 1 87 ? -6.264 -1.513 6.637 1.00 90.56 87 THR A CA 1
ATOM 668 C C . THR A 1 87 ? -7.660 -2.018 6.990 1.00 90.56 87 THR A C 1
ATOM 670 O O . THR A 1 87 ? -7.815 -3.159 7.444 1.00 90.56 87 THR A O 1
ATOM 673 N N . ILE A 1 88 ? -8.656 -1.157 6.781 1.00 92.31 88 ILE A N 1
ATOM 674 C CA . ILE A 1 88 ? -10.076 -1.488 6.904 1.00 92.31 88 ILE A CA 1
ATOM 675 C C . ILE A 1 88 ? -10.437 -2.398 5.722 1.00 92.31 88 ILE A C 1
ATOM 677 O O . ILE A 1 88 ? -10.196 -2.052 4.568 1.00 92.31 88 ILE A O 1
ATOM 681 N N . THR A 1 89 ? -10.957 -3.590 6.016 1.00 92.06 89 THR A N 1
ATOM 682 C CA . THR A 1 89 ? -11.376 -4.592 5.020 1.00 92.06 89 THR A CA 1
ATOM 683 C C . THR A 1 89 ? -12.715 -5.177 5.448 1.00 92.06 89 THR A C 1
ATOM 685 O O . THR A 1 89 ? -12.966 -5.281 6.649 1.00 92.06 89 THR A O 1
ATOM 688 N N . TYR A 1 90 ? -13.531 -5.611 4.486 1.00 93.88 90 TYR A N 1
ATOM 689 C CA . TYR A 1 90 ? -14.873 -6.144 4.747 1.00 93.88 90 TYR A CA 1
ATOM 690 C C . TYR A 1 90 ? -14.881 -7.312 5.750 1.00 93.88 90 TYR A C 1
ATOM 692 O O . TYR A 1 90 ? -15.694 -7.352 6.669 1.00 93.88 90 TYR A O 1
ATOM 700 N N . GLU A 1 91 ? -13.940 -8.251 5.620 1.00 93.62 91 GLU A N 1
ATOM 701 C CA . GLU A 1 91 ? -13.862 -9.413 6.518 1.00 93.62 91 GLU A CA 1
ATOM 702 C C . GLU A 1 91 ? -13.576 -9.021 7.971 1.00 93.62 91 GLU A C 1
ATOM 704 O O . GLU A 1 91 ? -14.084 -9.657 8.894 1.00 93.62 91 GLU A O 1
ATOM 709 N N . ARG A 1 92 ? -12.783 -7.962 8.180 1.00 90.75 92 ARG A N 1
ATOM 710 C CA . ARG A 1 92 ? -12.482 -7.445 9.520 1.00 90.75 92 ARG A CA 1
ATOM 711 C C . ARG A 1 92 ? -13.659 -6.666 10.090 1.00 90.75 92 ARG A C 1
ATOM 713 O O . ARG A 1 92 ? -13.986 -6.858 11.253 1.00 90.75 92 ARG A O 1
ATOM 720 N N . GLU A 1 93 ? -14.304 -5.844 9.270 1.00 92.94 93 GLU A N 1
ATOM 721 C CA . GLU A 1 93 ? -15.468 -5.037 9.660 1.00 92.94 93 GLU A CA 1
ATOM 722 C C . GLU A 1 93 ? -16.654 -5.900 10.124 1.00 92.94 93 GLU A C 1
ATOM 724 O O . GLU A 1 93 ? -17.429 -5.495 10.978 1.00 92.94 93 GLU A O 1
ATOM 729 N N . LYS A 1 94 ? -16.765 -7.143 9.640 1.00 93.25 94 LYS A N 1
ATOM 730 C CA . LYS A 1 94 ? -17.778 -8.097 10.120 1.00 93.25 94 LYS A CA 1
ATOM 731 C C . LYS A 1 94 ? -17.579 -8.537 11.581 1.00 93.25 94 LYS A C 1
ATOM 733 O O . LYS A 1 94 ? -18.527 -9.015 12.203 1.00 93.25 94 LYS A O 1
ATOM 738 N N . LEU A 1 95 ? -16.353 -8.466 12.098 1.00 91.12 95 LEU A N 1
ATOM 739 C CA . LEU A 1 95 ? -15.985 -8.977 13.424 1.00 91.12 95 LEU A CA 1
ATOM 740 C C . LEU A 1 95 ? -15.705 -7.863 14.436 1.00 91.12 95 LEU A C 1
ATOM 742 O O . LEU A 1 95 ? -15.857 -8.094 15.633 1.00 91.12 95 LEU A O 1
ATOM 746 N N . VAL A 1 96 ? -15.255 -6.696 13.968 1.00 89.88 96 VAL A N 1
ATOM 747 C CA . VAL A 1 96 ? -14.908 -5.541 14.802 1.00 89.88 96 VAL A CA 1
ATOM 748 C C . VAL A 1 96 ? -15.380 -4.246 14.149 1.00 89.88 96 VAL A C 1
ATOM 750 O O . VAL A 1 96 ? -15.275 -4.084 12.933 1.00 89.88 96 VAL A O 1
ATOM 753 N N . ASP A 1 97 ? -15.827 -3.301 14.971 1.00 92.06 97 ASP A N 1
ATOM 754 C CA . ASP A 1 97 ? -16.217 -1.972 14.507 1.00 92.06 97 ASP A CA 1
ATOM 755 C C . ASP A 1 97 ? -14.983 -1.077 14.306 1.00 92.06 97 ASP A C 1
ATOM 757 O O . ASP A 1 97 ? -14.065 -1.047 15.132 1.00 92.06 97 ASP A O 1
ATOM 761 N N . PHE A 1 98 ? -14.966 -0.312 13.211 1.00 92.81 98 PHE A N 1
ATOM 762 C CA . PHE A 1 98 ? -13.926 0.676 12.911 1.00 92.81 98 PHE A CA 1
ATOM 763 C C . PHE A 1 98 ? -14.463 2.106 13.032 1.00 92.81 98 PHE A C 1
ATOM 765 O O . PHE A 1 98 ? -15.633 2.382 12.777 1.00 92.81 98 PHE A O 1
ATOM 772 N N . SER A 1 99 ? -13.581 3.044 13.384 1.00 93.38 99 SER A N 1
ATOM 773 C CA . SER A 1 99 ? -13.863 4.478 13.275 1.00 93.38 99 SER A CA 1
ATOM 774 C C . SER A 1 99 ? -13.696 4.974 11.833 1.00 93.38 99 SER A C 1
ATOM 776 O O . SER A 1 99 ? -13.221 4.257 10.949 1.00 93.38 99 SER A O 1
ATOM 778 N N . THR A 1 100 ? -14.050 6.238 11.583 1.00 93.31 100 THR A N 1
ATOM 779 C CA . THR A 1 100 ? -13.758 6.888 10.299 1.00 93.31 100 THR A CA 1
ATOM 780 C C . THR A 1 100 ? -12.247 6.901 10.039 1.00 93.31 100 THR A C 1
ATOM 782 O O . THR A 1 100 ? -11.490 7.300 10.933 1.00 93.31 100 THR A O 1
ATOM 785 N N . PRO A 1 101 ? -11.786 6.518 8.834 1.00 92.94 101 PRO A N 1
ATOM 786 C CA . PRO A 1 101 ? -10.363 6.458 8.538 1.00 92.94 101 PRO A CA 1
ATOM 787 C C . PRO A 1 101 ? -9.722 7.842 8.678 1.00 92.94 101 PRO A C 1
ATOM 789 O O . PRO A 1 101 ? -10.230 8.834 8.161 1.00 92.94 101 PRO A O 1
ATOM 792 N N . TRP A 1 102 ? -8.578 7.904 9.359 1.00 92.00 102 TRP A N 1
ATOM 793 C CA . TRP A 1 102 ? -7.806 9.142 9.525 1.00 92.00 102 TRP A CA 1
ATOM 794 C C . TRP A 1 102 ? -6.855 9.415 8.350 1.00 92.00 102 TRP A C 1
ATOM 796 O O . TRP A 1 102 ? -6.313 10.512 8.232 1.00 92.00 102 TRP A O 1
ATOM 806 N N . MET A 1 103 ? -6.622 8.412 7.495 1.00 91.19 103 MET A N 1
ATOM 807 C CA . MET A 1 103 ? -5.668 8.474 6.393 1.00 91.19 103 MET A CA 1
ATOM 808 C C . MET A 1 103 ? -6.120 7.574 5.242 1.00 91.19 103 MET A C 1
ATOM 810 O O . MET A 1 103 ? -6.423 6.399 5.449 1.00 91.19 103 MET A O 1
ATOM 814 N N . THR A 1 104 ? -6.110 8.112 4.024 1.00 88.50 104 THR A N 1
ATOM 815 C CA . THR A 1 104 ? -6.442 7.369 2.802 1.00 88.50 104 THR A CA 1
ATOM 816 C C . THR A 1 104 ? -5.154 7.069 2.041 1.00 88.50 104 THR A C 1
ATOM 818 O O . THR A 1 104 ? -4.633 7.938 1.346 1.00 88.50 104 THR A O 1
ATOM 821 N N . LEU A 1 105 ? -4.622 5.849 2.172 1.00 85.19 105 LEU A N 1
ATOM 822 C CA . LEU A 1 105 ? -3.543 5.358 1.307 1.00 85.19 105 LEU A CA 1
ATOM 823 C C . LEU A 1 105 ? -4.065 4.286 0.365 1.00 85.19 105 LEU A C 1
ATOM 825 O O . LEU A 1 105 ? -4.730 3.344 0.789 1.00 85.19 105 LEU A O 1
ATOM 829 N N . GLY A 1 106 ? -3.684 4.410 -0.902 1.00 85.38 106 GLY A N 1
ATOM 830 C CA . GLY A 1 106 ? -3.695 3.303 -1.851 1.00 85.38 106 GLY A CA 1
ATOM 831 C C . GLY A 1 106 ? -2.340 2.593 -1.882 1.00 85.38 106 GLY A C 1
ATOM 832 O O . GLY A 1 106 ? -1.341 3.101 -1.368 1.00 85.38 106 GLY A O 1
ATOM 833 N N . GLY A 1 107 ? -2.291 1.422 -2.518 1.00 86.69 107 GLY A N 1
ATOM 834 C CA . GLY A 1 107 ? -1.024 0.760 -2.823 1.00 86.69 107 GLY A CA 1
ATOM 835 C C . GLY A 1 107 ? -0.191 1.594 -3.800 1.00 86.69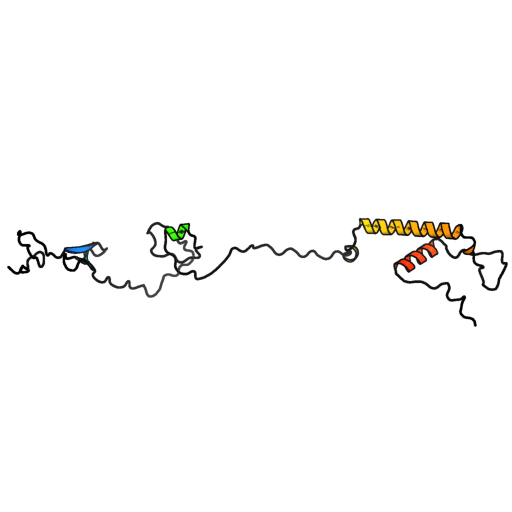 107 GLY A C 1
ATOM 836 O O . GLY A 1 107 ? -0.713 2.086 -4.799 1.00 86.69 107 GLY A O 1
ATOM 837 N N . SER A 1 108 ? 1.103 1.748 -3.524 1.00 88.44 108 SER A N 1
ATOM 838 C CA . SER A 1 108 ? 2.064 2.391 -4.422 1.00 88.44 108 SER A CA 1
ATOM 839 C C . SER A 1 108 ? 3.174 1.413 -4.797 1.00 88.44 108 SER A C 1
ATOM 841 O O . SER A 1 108 ? 3.533 0.526 -4.021 1.00 88.44 108 SER A O 1
ATOM 843 N N . ILE A 1 109 ? 3.711 1.552 -6.010 1.00 89.06 109 ILE A N 1
ATOM 844 C CA . ILE A 1 109 ? 4.849 0.753 -6.466 1.00 89.06 109 ILE A CA 1
ATOM 845 C C . ILE A 1 109 ? 6.110 1.566 -6.213 1.00 89.06 109 ILE A C 1
ATOM 847 O O . ILE A 1 109 ? 6.306 2.632 -6.798 1.00 89.06 109 ILE A O 1
ATOM 851 N N . LEU A 1 110 ? 6.975 1.048 -5.347 1.00 92.19 110 LEU A N 1
ATOM 852 C CA . LEU A 1 110 ? 8.295 1.610 -5.118 1.00 92.19 110 LEU A CA 1
ATOM 853 C C . LEU A 1 110 ? 9.315 0.860 -5.978 1.00 92.19 110 LEU A C 1
ATOM 855 O O . LEU A 1 110 ? 9.499 -0.344 -5.813 1.00 92.19 110 LEU A O 1
ATOM 859 N N . PHE A 1 111 ? 10.000 1.573 -6.871 1.00 92.88 111 PHE A N 1
ATOM 860 C CA . PHE A 1 111 ? 11.122 1.038 -7.641 1.00 92.88 111 PHE A CA 1
ATOM 861 C C . PHE A 1 111 ? 12.365 1.907 -7.458 1.00 92.88 111 PHE A C 1
ATOM 863 O O . PHE A 1 111 ? 12.294 3.114 -7.214 1.00 92.88 111 PHE A O 1
ATOM 870 N N . THR A 1 112 ? 13.534 1.281 -7.555 1.00 93.75 112 THR A N 1
ATOM 871 C CA . THR A 1 112 ? 14.810 1.990 -7.480 1.00 93.75 112 THR A CA 1
ATOM 872 C C . THR A 1 112 ? 14.982 2.876 -8.708 1.00 93.75 112 THR A C 1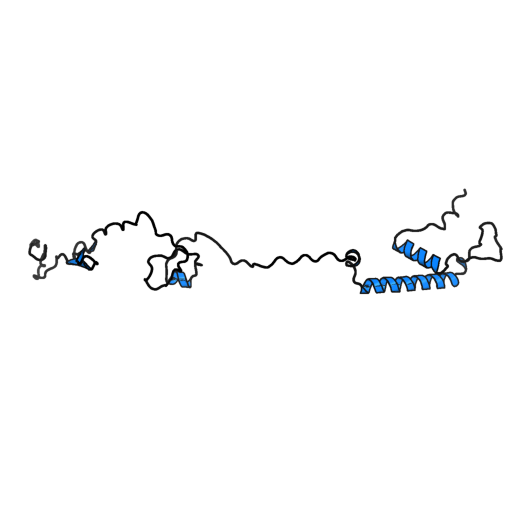
ATOM 874 O O . THR A 1 112 ? 14.712 2.445 -9.829 1.00 93.75 112 THR A O 1
ATOM 877 N N . ARG A 1 113 ? 15.469 4.110 -8.519 1.00 91.00 113 ARG A N 1
ATOM 878 C CA . ARG A 1 113 ? 15.776 5.000 -9.648 1.00 91.00 113 ARG A CA 1
ATOM 879 C C . ARG A 1 113 ? 16.738 4.299 -10.621 1.00 91.00 113 ARG A C 1
ATOM 881 O O . ARG A 1 113 ? 17.770 3.795 -10.163 1.00 91.00 113 ARG A O 1
ATOM 888 N N . PRO A 1 114 ? 16.448 4.280 -11.935 1.00 89.44 114 PRO A N 1
ATOM 889 C CA . PRO A 1 114 ? 17.362 3.694 -12.903 1.00 89.44 114 PRO A CA 1
ATOM 890 C C . PRO A 1 114 ? 18.682 4.469 -12.888 1.00 89.44 114 PRO A C 1
ATOM 892 O O . PRO A 1 114 ? 18.702 5.700 -12.801 1.00 89.44 114 PRO A O 1
ATOM 895 N N . LYS A 1 115 ? 19.804 3.749 -12.948 1.00 87.81 115 LYS A N 1
ATOM 896 C CA . LYS A 1 115 ? 21.124 4.376 -13.068 1.00 87.81 115 LYS A CA 1
ATOM 897 C C . LYS A 1 115 ? 21.201 5.052 -14.437 1.00 87.81 115 LYS A C 1
ATOM 899 O O . LYS A 1 115 ? 21.034 4.381 -15.450 1.00 87.81 115 LYS A O 1
ATOM 904 N N . SER A 1 116 ? 21.454 6.361 -14.463 1.00 83.19 116 SER A N 1
ATOM 905 C CA . SER A 1 116 ? 21.679 7.087 -15.717 1.00 83.19 116 SER A CA 1
ATOM 906 C C . SER A 1 116 ? 22.886 6.489 -16.443 1.00 83.19 116 SER A C 1
ATOM 908 O O . SER A 1 116 ? 23.963 6.346 -15.854 1.00 83.19 116 SER A O 1
ATOM 910 N N . GLN A 1 117 ? 22.705 6.091 -17.701 1.00 80.00 117 GLN A N 1
ATOM 911 C CA . GLN A 1 117 ? 23.788 5.564 -18.520 1.00 80.00 117 GLN A CA 1
ATOM 912 C C . GLN A 1 117 ? 24.714 6.721 -18.908 1.00 80.00 117 GLN A C 1
ATOM 914 O O . GLN A 1 117 ? 24.267 7.730 -19.450 1.00 80.00 117 GLN A O 1
ATOM 919 N N . LYS A 1 118 ? 26.011 6.597 -18.605 1.00 80.81 118 LYS A N 1
ATOM 920 C CA . LYS A 1 118 ? 27.006 7.607 -18.996 1.00 80.81 118 LYS A CA 1
ATOM 921 C C . LYS A 1 118 ? 27.021 7.726 -20.530 1.00 80.81 118 LYS A C 1
ATOM 923 O O . LYS A 1 118 ? 27.011 6.682 -21.188 1.00 80.81 118 LYS A O 1
ATOM 928 N N . PRO A 1 119 ? 27.061 8.943 -21.105 1.00 78.06 119 PRO A N 1
ATOM 929 C CA . PRO A 1 119 ? 27.103 9.097 -22.553 1.00 78.06 119 PRO A CA 1
ATOM 930 C C . PRO A 1 119 ? 28.380 8.451 -23.106 1.00 78.06 119 PRO A C 1
ATOM 932 O O . PRO A 1 119 ? 29.476 8.673 -22.591 1.00 78.06 119 PRO A O 1
ATOM 935 N N . SER A 1 120 ? 28.242 7.624 -24.143 1.00 81.69 120 SER A N 1
ATOM 936 C CA . SER A 1 120 ? 29.381 7.063 -24.876 1.00 81.69 120 SER A CA 1
ATOM 937 C C . SER A 1 120 ? 30.066 8.139 -25.725 1.00 81.69 120 SER A C 1
ATOM 939 O O . SER A 1 120 ? 29.388 9.023 -26.245 1.00 81.69 120 SER A O 1
ATOM 941 N N . LEU A 1 121 ? 31.381 8.022 -25.953 1.00 85.62 121 LEU A N 1
ATOM 942 C CA . LEU A 1 121 ? 32.164 8.958 -26.786 1.00 85.62 121 LEU A CA 1
ATOM 943 C C . LEU A 1 121 ? 31.601 9.131 -28.209 1.00 85.62 121 LEU A C 1
ATOM 945 O O . LEU A 1 121 ? 31.691 10.207 -28.786 1.00 85.62 121 LEU A O 1
ATOM 949 N N . PHE A 1 122 ? 30.958 8.092 -28.744 1.00 84.38 122 PHE A N 1
ATOM 950 C CA . PHE A 1 122 ? 30.324 8.090 -30.063 1.00 84.38 122 PHE A CA 1
ATOM 951 C C . PHE A 1 122 ? 28.795 8.212 -29.997 1.00 84.38 122 PHE A C 1
ATOM 953 O O . PHE A 1 122 ? 28.101 7.691 -30.865 1.00 84.38 122 PHE A O 1
ATOM 960 N N . SER A 1 123 ? 28.253 8.906 -28.985 1.00 84.38 123 SER A N 1
ATOM 961 C CA . SER A 1 123 ? 26.807 9.192 -28.887 1.00 84.38 123 SER A CA 1
ATOM 962 C C . SER A 1 123 ? 26.256 9.834 -30.173 1.00 84.38 123 SER A C 1
ATOM 964 O O . SER A 1 123 ? 25.159 9.521 -30.621 1.00 84.38 123 SER A O 1
ATOM 966 N N . PHE A 1 124 ? 27.078 10.636 -30.856 1.00 86.62 124 PHE A N 1
ATOM 967 C CA . PHE A 1 124 ? 26.739 11.239 -32.146 1.00 86.62 124 PHE A CA 1
ATOM 968 C C . PHE A 1 124 ? 26.494 10.227 -33.286 1.00 86.62 124 PHE A C 1
ATOM 970 O O . PHE A 1 124 ? 25.754 10.536 -34.213 1.00 86.62 124 PHE A O 1
ATOM 977 N N . LEU A 1 125 ? 27.077 9.022 -33.225 1.00 87.56 125 LEU A N 1
ATOM 978 C CA . LEU A 1 125 ? 26.866 7.958 -34.218 1.00 87.56 125 LEU A CA 1
ATOM 979 C C . LEU A 1 125 ? 25.694 7.029 -33.859 1.00 87.56 125 LEU A C 1
ATOM 981 O O . LEU A 1 125 ? 25.244 6.286 -34.724 1.00 87.56 125 LEU A O 1
ATOM 985 N N . GLN A 1 126 ? 25.157 7.104 -32.629 1.00 87.19 126 GLN A N 1
ATOM 986 C CA . GLN A 1 126 ? 24.002 6.317 -32.171 1.00 87.19 126 GLN A CA 1
ATOM 987 C C . GLN A 1 126 ? 22.664 6.543 -32.899 1.00 87.19 126 GLN A C 1
ATOM 989 O O . GLN A 1 126 ? 21.872 5.599 -32.888 1.00 87.19 126 GLN A O 1
ATOM 994 N N . PRO A 1 127 ? 22.346 7.698 -33.530 1.00 90.62 127 PRO A N 1
ATOM 995 C CA . PRO A 1 127 ? 21.087 7.823 -34.266 1.00 90.62 127 PRO A CA 1
ATOM 996 C C . PRO A 1 127 ? 21.008 6.884 -35.478 1.00 90.62 127 PRO A C 1
ATOM 998 O O . PRO A 1 127 ? 19.917 6.669 -35.999 1.00 90.62 127 PRO A O 1
ATOM 1001 N N . LEU A 1 128 ? 22.134 6.300 -35.912 1.00 88.62 128 LEU A N 1
ATOM 1002 C CA . LEU A 1 128 ? 22.186 5.358 -37.019 1.00 88.62 128 LEU A CA 1
ATOM 1003 C C . LEU A 1 128 ? 22.870 4.042 -36.612 1.00 88.62 128 LEU A C 1
ATOM 1005 O O . LEU A 1 128 ? 23.958 4.034 -36.040 1.00 88.62 128 LEU A O 1
ATOM 1009 N N . SER A 1 129 ? 22.244 2.907 -36.938 1.00 91.31 129 SER A N 1
ATOM 1010 C CA . SER A 1 129 ? 22.799 1.574 -36.655 1.00 91.31 129 SER A CA 1
ATOM 1011 C C . SER A 1 129 ? 24.169 1.381 -37.332 1.00 91.31 129 SER A C 1
ATOM 1013 O O . SER A 1 129 ? 24.340 1.801 -38.482 1.00 91.31 129 SER A O 1
ATOM 1015 N N . PRO A 1 130 ? 25.136 0.690 -36.691 1.00 89.50 130 PRO A N 1
ATOM 1016 C CA . PRO A 1 130 ? 26.451 0.411 -37.281 1.00 89.50 130 PRO A CA 1
ATOM 1017 C C . PRO A 1 130 ? 26.368 -0.302 -38.639 1.00 89.50 130 PRO A C 1
ATOM 1019 O O . PRO A 1 130 ? 27.227 -0.103 -39.492 1.00 89.50 130 PRO A O 1
ATOM 1022 N N . GLN A 1 131 ? 25.312 -1.083 -38.880 1.00 93.75 131 GLN A N 1
ATOM 1023 C CA . GLN A 1 131 ? 25.075 -1.732 -40.173 1.00 93.75 131 GLN A CA 1
ATOM 1024 C C . GLN A 1 131 ? 24.850 -0.716 -41.298 1.00 93.75 131 GLN A C 1
ATOM 1026 O O . GLN A 1 131 ? 25.378 -0.881 -42.394 1.00 93.75 131 GLN A O 1
ATOM 1031 N N . VAL A 1 132 ? 24.105 0.360 -41.032 1.00 94.81 132 VAL A N 1
ATOM 1032 C CA . VAL A 1 132 ? 23.822 1.371 -42.057 1.00 94.81 132 VAL A CA 1
ATOM 1033 C C . VAL A 1 132 ? 25.064 2.204 -42.350 1.00 94.81 132 VAL A C 1
ATOM 1035 O O . VAL A 1 132 ? 25.313 2.517 -43.507 1.00 94.81 132 VAL A O 1
ATOM 1038 N N . TRP A 1 133 ? 25.905 2.473 -41.349 1.00 92.81 133 TRP A N 1
ATOM 1039 C CA . TRP A 1 133 ? 27.216 3.091 -41.572 1.00 92.81 133 TRP A CA 1
ATOM 1040 C C . TRP A 1 133 ? 28.104 2.273 -42.519 1.00 92.81 133 TRP A C 1
ATOM 1042 O O . TRP A 1 133 ? 28.746 2.844 -43.400 1.00 92.81 133 TRP A O 1
ATOM 1052 N N . LEU A 1 134 ? 28.099 0.940 -42.391 1.00 94.19 134 LEU A N 1
ATOM 1053 C CA . LEU A 1 134 ? 28.805 0.060 -43.328 1.00 94.19 134 LEU A CA 1
ATOM 1054 C C . LEU A 1 134 ? 28.226 0.158 -44.746 1.00 94.19 134 LEU A C 1
ATOM 1056 O O . LEU A 1 134 ? 28.991 0.261 -45.706 1.00 94.19 134 LEU A O 1
ATOM 1060 N N . TYR A 1 135 ? 26.896 0.178 -44.887 1.00 95.12 135 TYR A N 1
ATOM 1061 C CA . TYR A 1 135 ? 26.258 0.356 -46.193 1.00 95.12 135 TYR A CA 1
ATOM 1062 C C . TYR A 1 135 ? 26.597 1.707 -46.825 1.00 95.12 135 TYR A C 1
ATOM 1064 O O . TYR A 1 135 ? 26.923 1.734 -48.007 1.00 95.12 135 TYR A O 1
ATOM 1072 N N . VAL A 1 136 ? 26.599 2.798 -46.051 1.00 93.00 136 VAL A N 1
ATOM 1073 C CA . VAL A 1 136 ? 27.008 4.134 -46.521 1.00 93.00 136 VAL A CA 1
ATOM 1074 C C . VAL A 1 136 ? 28.453 4.120 -47.024 1.00 93.00 136 VAL A C 1
ATOM 1076 O O . VAL A 1 136 ? 28.731 4.661 -48.089 1.00 93.00 136 VAL A O 1
ATOM 1079 N N . GLY A 1 137 ? 29.374 3.461 -46.313 1.00 92.44 137 GLY A N 1
ATOM 1080 C CA . GLY A 1 137 ? 30.760 3.321 -46.767 1.00 92.44 137 GLY A CA 1
ATOM 1081 C C . GLY A 1 137 ? 30.888 2.531 -48.076 1.00 92.44 137 GLY A C 1
ATOM 1082 O O . GLY A 1 137 ? 31.636 2.925 -48.971 1.00 92.44 137 GLY A O 1
ATOM 1083 N N . PHE A 1 138 ? 30.134 1.438 -48.217 1.00 94.31 138 PHE A N 1
ATOM 1084 C CA . PHE A 1 138 ? 30.174 0.599 -49.415 1.00 94.31 138 PHE A CA 1
ATOM 1085 C C . PHE A 1 138 ? 29.568 1.291 -50.642 1.00 94.31 138 PHE A C 1
ATOM 1087 O O . PHE A 1 138 ? 30.186 1.307 -51.708 1.00 94.31 138 PHE A O 1
ATOM 1094 N N . THR A 1 139 ? 28.386 1.900 -50.501 1.00 91.25 139 THR A N 1
ATOM 1095 C CA . THR A 1 139 ? 27.744 2.644 -51.595 1.00 91.25 139 THR A CA 1
ATOM 1096 C C . THR A 1 139 ? 28.597 3.832 -52.022 1.00 91.25 139 THR A C 1
ATOM 1098 O O . THR A 1 139 ? 28.752 4.070 -53.217 1.00 91.25 139 THR A O 1
ATOM 1101 N N . TYR A 1 140 ? 29.231 4.522 -51.074 1.00 91.19 140 TYR A N 1
ATOM 1102 C CA . TYR A 1 140 ? 30.142 5.622 -51.359 1.00 91.19 140 TYR A CA 1
ATOM 1103 C C . TYR A 1 140 ? 31.345 5.195 -52.222 1.00 91.19 140 TYR A C 1
ATOM 1105 O O . TYR A 1 140 ? 31.660 5.848 -53.222 1.00 91.19 140 TYR A O 1
ATOM 1113 N N . LEU A 1 141 ? 31.996 4.073 -51.890 1.00 90.19 141 LEU A N 1
ATOM 1114 C CA . LEU A 1 141 ? 33.098 3.527 -52.692 1.00 90.19 141 LEU A CA 1
ATOM 1115 C C . LEU A 1 141 ? 32.635 3.096 -54.092 1.00 90.19 141 LEU A C 1
ATOM 1117 O O . LEU A 1 141 ? 33.328 3.366 -55.075 1.00 90.19 141 LEU A O 1
ATOM 1121 N N . ALA A 1 142 ? 31.456 2.474 -54.194 1.00 92.25 142 ALA A N 1
ATOM 1122 C CA . ALA A 1 142 ? 30.875 2.066 -55.471 1.00 92.25 142 ALA A CA 1
ATOM 1123 C C . ALA A 1 142 ? 30.608 3.270 -56.390 1.00 92.25 142 ALA A C 1
ATOM 1125 O O . ALA A 1 142 ? 31.001 3.247 -57.553 1.00 92.25 142 ALA A O 1
ATOM 1126 N N . VAL A 1 143 ? 30.026 4.356 -55.865 1.00 90.19 143 VAL A N 1
ATOM 1127 C CA . VAL A 1 143 ? 29.782 5.589 -56.636 1.00 90.19 143 VAL A CA 1
ATOM 1128 C C . VAL A 1 143 ? 31.096 6.229 -57.095 1.00 90.19 143 VAL A C 1
ATOM 1130 O O . VAL A 1 143 ? 31.201 6.637 -58.250 1.00 90.19 143 VAL A O 1
ATOM 1133 N N . CYS A 1 144 ? 32.132 6.261 -56.246 1.00 85.25 144 CYS A N 1
ATOM 1134 C CA . CYS A 1 144 ? 33.461 6.744 -56.645 1.00 85.25 144 CYS A CA 1
ATOM 1135 C C . CYS A 1 144 ? 34.043 5.939 -57.819 1.00 85.25 144 CYS A C 1
ATOM 1137 O O . CYS A 1 144 ? 34.597 6.525 -58.750 1.00 85.25 144 CYS A O 1
ATOM 1139 N N . LEU A 1 145 ? 33.905 4.609 -57.790 1.00 86.00 145 LEU A N 1
ATOM 1140 C CA . LEU A 1 145 ? 34.360 3.730 -58.867 1.00 86.00 145 LEU A CA 1
ATOM 1141 C C . LEU A 1 145 ? 33.559 3.964 -60.156 1.00 86.00 145 LEU A C 1
ATOM 1143 O O . LEU A 1 145 ? 34.149 4.102 -61.225 1.00 86.00 145 LEU A O 1
ATOM 1147 N N . CYS A 1 146 ? 32.228 4.035 -60.060 1.00 87.06 146 CYS A N 1
ATOM 1148 C CA . CYS A 1 146 ? 31.353 4.283 -61.203 1.00 87.06 146 CYS A CA 1
ATOM 1149 C C . CYS A 1 146 ? 31.675 5.616 -61.888 1.00 87.06 146 CYS A C 1
ATOM 1151 O O . CYS A 1 146 ? 31.801 5.640 -63.110 1.00 87.06 146 CYS A O 1
ATOM 1153 N N . LEU A 1 147 ? 31.876 6.697 -61.122 1.00 81.00 147 LEU A N 1
ATOM 1154 C CA . LEU A 1 147 ? 32.275 7.996 -61.674 1.00 81.00 147 LEU A CA 1
ATOM 1155 C C . LEU A 1 147 ? 33.657 7.943 -62.336 1.00 81.00 147 LEU A C 1
ATOM 1157 O O . LEU A 1 147 ? 33.829 8.480 -63.423 1.00 81.00 147 LEU A O 1
ATOM 1161 N N . PHE A 1 148 ? 34.626 7.246 -61.738 1.00 80.75 148 PHE A N 1
ATOM 1162 C CA . PHE A 1 148 ? 35.952 7.084 -62.340 1.00 80.75 148 PHE A CA 1
ATOM 1163 C C . PHE A 1 148 ? 35.906 6.337 -63.683 1.00 80.75 148 PHE A C 1
ATOM 1165 O O . PHE A 1 148 ? 36.581 6.728 -64.635 1.00 80.75 148 PHE A O 1
ATOM 1172 N N . VAL A 1 149 ? 35.103 5.273 -63.779 1.00 83.44 149 VAL A N 1
ATOM 1173 C CA . VAL A 1 149 ? 34.920 4.521 -65.030 1.00 83.44 149 VAL A CA 1
ATOM 1174 C C . VAL A 1 149 ? 34.171 5.364 -66.065 1.00 83.44 149 VAL A C 1
ATOM 1176 O O . VAL A 1 149 ? 34.606 5.438 -67.214 1.00 83.44 149 VAL A O 1
ATOM 1179 N N . ALA A 1 150 ? 33.092 6.044 -65.664 1.00 81.00 150 ALA A N 1
ATOM 1180 C CA . ALA A 1 150 ? 32.320 6.924 -66.539 1.00 81.00 150 ALA A CA 1
ATOM 1181 C C . ALA A 1 150 ? 33.187 8.050 -67.123 1.00 81.00 150 ALA A C 1
ATOM 1183 O O . ALA A 1 150 ? 33.176 8.260 -68.335 1.00 81.00 150 ALA A O 1
ATOM 1184 N N . ALA A 1 151 ? 34.028 8.680 -66.301 1.00 73.00 151 ALA A N 1
ATOM 1185 C CA . ALA A 1 151 ? 34.924 9.744 -66.738 1.00 73.00 151 ALA A CA 1
ATOM 1186 C C . ALA A 1 151 ? 36.018 9.281 -67.707 1.00 73.00 151 ALA A C 1
ATOM 1188 O O . ALA A 1 151 ? 36.547 10.067 -68.493 1.00 73.00 151 ALA A O 1
ATOM 1189 N N . ARG A 1 152 ? 36.391 7.997 -67.673 1.00 74.31 152 ARG A N 1
ATOM 1190 C CA . ARG A 1 152 ? 37.340 7.417 -68.635 1.00 74.31 152 ARG A CA 1
ATOM 1191 C C . ARG A 1 152 ? 36.684 7.032 -69.953 1.00 74.31 152 ARG A C 1
ATOM 1193 O O . ARG A 1 152 ? 37.358 7.087 -70.978 1.00 74.31 152 ARG A O 1
ATOM 1200 N N . LEU A 1 153 ? 35.404 6.666 -69.926 1.00 74.69 153 LEU A N 1
ATOM 1201 C CA . LEU A 1 153 ? 34.640 6.284 -71.114 1.00 74.69 153 LEU A CA 1
ATOM 1202 C C . LEU A 1 153 ? 33.998 7.482 -71.822 1.00 74.69 153 LEU A C 1
ATOM 1204 O O . LEU A 1 153 ? 33.74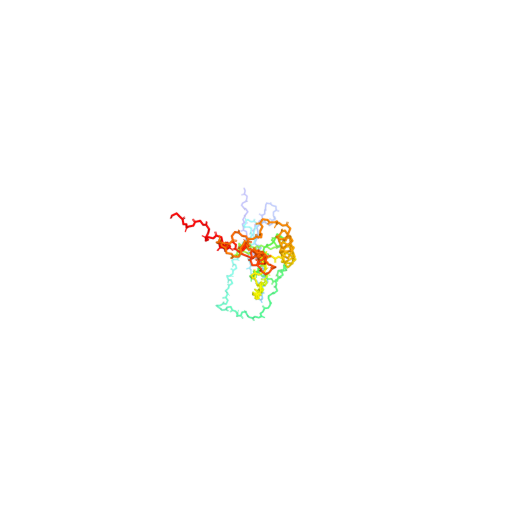4 7.387 -73.017 1.00 74.69 153 LEU A O 1
ATOM 1208 N N . SER A 1 154 ? 33.757 8.594 -71.120 1.00 69.12 154 SER A N 1
ATOM 1209 C CA . SER A 1 154 ? 33.188 9.819 -71.689 1.00 69.12 154 SER A CA 1
ATOM 1210 C C . SER A 1 154 ? 34.258 10.630 -72.436 1.00 69.12 154 SER A C 1
ATOM 1212 O O . SER A 1 154 ? 35.155 11.195 -71.805 1.00 69.12 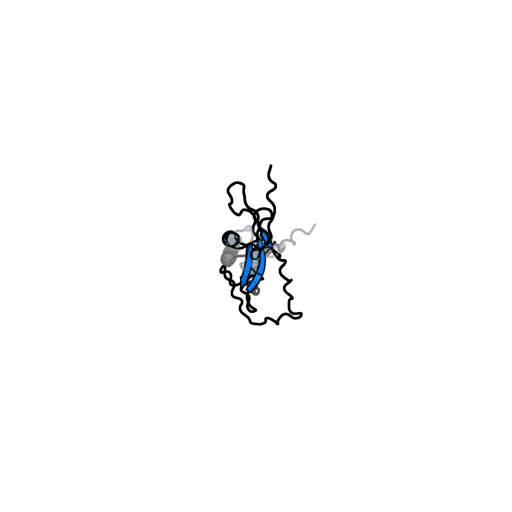154 SER A O 1
ATOM 1214 N N . PRO A 1 155 ? 34.187 10.756 -73.776 1.00 59.75 155 PRO A N 1
ATOM 1215 C CA . PRO A 1 155 ? 35.154 11.542 -74.547 1.00 59.75 155 PRO A CA 1
ATOM 1216 C C . PRO A 1 155 ? 35.031 13.054 -74.296 1.00 59.75 155 PRO A C 1
ATOM 1218 O O . PRO A 1 155 ? 35.973 13.794 -74.567 1.00 59.75 155 PRO A O 1
ATOM 1221 N N . HIS A 1 156 ? 33.883 13.512 -73.779 1.00 57.50 156 HIS A N 1
ATOM 1222 C CA . HIS A 1 156 ? 33.568 14.930 -73.571 1.00 57.50 156 HIS A CA 1
ATOM 1223 C C . HIS A 1 156 ? 34.216 15.524 -72.307 1.00 57.50 156 HIS A C 1
ATOM 1225 O O . HIS A 1 156 ? 34.345 16.737 -72.195 1.00 57.50 156 HIS A O 1
ATOM 1231 N N . GLU A 1 157 ? 34.675 14.685 -71.374 1.00 63.41 157 GLU A N 1
ATOM 1232 C CA . GLU A 1 157 ? 35.321 15.124 -70.123 1.00 63.41 157 GLU A CA 1
ATOM 1233 C C . GLU A 1 157 ? 36.839 15.348 -70.258 1.00 63.41 157 GLU A C 1
ATOM 1235 O O . GLU A 1 157 ? 37.518 15.765 -69.316 1.00 63.41 157 GLU A O 1
ATOM 1240 N N . TRP A 1 158 ? 37.390 15.087 -71.445 1.00 66.69 158 TRP A N 1
ATOM 1241 C CA . TRP A 1 158 ? 38.787 15.346 -71.775 1.00 66.69 158 TRP A CA 1
ATOM 1242 C C . TRP A 1 158 ? 38.958 16.798 -72.224 1.00 66.69 158 TRP A C 1
ATOM 1244 O O . TRP A 1 158 ? 38.916 17.102 -73.416 1.00 66.69 158 TRP A O 1
ATOM 1254 N N . THR A 1 159 ? 39.163 17.696 -71.263 1.00 63.34 159 THR A N 1
ATOM 1255 C CA . THR A 1 159 ? 39.374 19.125 -71.530 1.00 63.34 159 THR A CA 1
ATOM 1256 C C . THR A 1 159 ? 40.834 19.440 -71.861 1.00 63.34 159 THR A C 1
ATOM 1258 O O . THR A 1 159 ? 41.760 18.819 -71.324 1.00 63.34 159 THR A O 1
ATOM 1261 N N . ALA A 1 160 ? 41.046 20.426 -72.735 1.00 57.53 160 ALA A N 1
ATOM 1262 C CA . ALA A 1 160 ? 42.368 20.989 -72.991 1.00 57.53 160 ALA A CA 1
ATOM 1263 C C . ALA A 1 160 ? 42.922 21.639 -71.711 1.00 57.53 160 ALA A C 1
ATOM 1265 O O . ALA A 1 160 ? 42.177 22.226 -70.928 1.00 57.53 160 ALA A O 1
ATOM 1266 N N . THR A 1 161 ? 44.231 21.511 -71.478 1.00 60.69 161 THR A N 1
ATOM 1267 C CA . THR A 1 161 ? 44.886 22.000 -70.250 1.00 60.69 161 THR A CA 1
ATOM 1268 C C . THR A 1 161 ? 44.790 23.527 -70.101 1.00 60.69 161 THR A C 1
ATOM 1270 O O . THR A 1 161 ? 44.796 24.026 -68.975 1.00 60.69 161 THR A O 1
ATOM 1273 N N . HIS A 1 162 ? 44.652 24.260 -71.211 1.00 58.31 162 HIS A N 1
ATOM 1274 C CA . HIS A 1 162 ? 44.489 25.711 -71.239 1.00 58.31 162 HIS A CA 1
ATOM 1275 C C . HIS A 1 162 ? 43.380 26.125 -72.226 1.00 58.31 162 HIS A C 1
ATOM 1277 O O . HIS A 1 162 ? 43.313 25.548 -73.312 1.00 58.31 162 HIS A O 1
ATOM 1283 N N . PRO A 1 163 ? 42.544 27.137 -71.899 1.00 61.06 163 PRO A N 1
ATOM 1284 C CA . PRO A 1 163 ? 41.456 27.602 -72.773 1.00 61.06 163 PRO A CA 1
ATOM 1285 C C . PRO A 1 163 ? 41.924 28.103 -74.146 1.00 61.06 163 PRO A C 1
ATOM 1287 O O . PRO A 1 163 ? 41.144 28.133 -75.088 1.00 61.06 163 PRO A O 1
ATOM 1290 N N . CYS A 1 164 ? 43.194 28.499 -74.256 1.00 58.03 164 CYS A N 1
ATOM 1291 C CA . CYS A 1 164 ? 43.764 29.125 -75.447 1.00 58.03 164 CYS A CA 1
ATOM 1292 C C . CYS A 1 164 ? 44.465 28.137 -76.400 1.00 58.03 164 CYS A C 1
ATOM 1294 O O . CYS A 1 164 ? 45.091 28.576 -77.360 1.00 58.03 164 CYS A O 1
ATOM 1296 N N . GLU A 1 165 ? 44.419 26.826 -76.134 1.00 59.25 165 GLU A N 1
ATOM 1297 C CA . GLU A 1 165 ? 45.149 25.805 -76.897 1.00 59.25 165 GLU A CA 1
ATOM 1298 C C . GLU A 1 165 ? 44.171 24.790 -77.522 1.00 59.25 165 GLU A C 1
ATOM 1300 O O . GLU A 1 165 ? 44.038 23.643 -77.087 1.00 59.25 165 GLU A O 1
ATOM 1305 N N . GLU A 1 166 ? 43.446 25.227 -78.556 1.00 54.66 166 GLU A N 1
ATOM 1306 C CA . GLU A 1 166 ? 42.516 24.402 -79.341 1.00 54.66 166 GLU A CA 1
ATOM 1307 C C . GLU A 1 166 ? 43.281 23.451 -80.285 1.00 54.66 166 GLU A C 1
ATOM 1309 O O . GLU A 1 166 ? 43.303 23.624 -81.500 1.00 54.66 166 GLU A O 1
ATOM 1314 N N . GLY A 1 167 ? 43.965 22.447 -79.726 1.00 56.22 167 GLY A N 1
ATOM 1315 C CA . GLY A 1 167 ? 44.663 21.430 -80.530 1.00 56.22 167 GLY A CA 1
ATOM 1316 C C . GLY A 1 167 ? 45.900 20.781 -79.910 1.00 56.22 167 GLY A C 1
ATOM 1317 O O . GLY A 1 167 ? 46.540 19.974 -80.578 1.00 56.22 167 GLY A O 1
ATOM 1318 N N . GLY A 1 168 ? 46.251 21.101 -78.660 1.00 56.47 168 GLY A N 1
ATOM 1319 C CA . GLY A 1 168 ? 47.391 20.482 -77.977 1.00 56.47 168 GLY A CA 1
ATOM 1320 C C . GLY A 1 168 ? 47.194 18.981 -77.711 1.00 56.47 168 GLY A C 1
ATOM 1321 O O . GLY A 1 168 ? 46.121 18.543 -77.294 1.00 56.47 168 GLY A O 1
ATOM 1322 N N . ASP A 1 169 ? 48.257 18.193 -77.890 1.00 55.88 169 ASP A N 1
ATOM 1323 C CA . ASP A 1 169 ? 48.273 16.720 -77.763 1.00 55.88 169 ASP A CA 1
ATOM 1324 C C . ASP A 1 169 ? 48.092 16.226 -76.302 1.00 55.88 169 ASP A C 1
ATOM 1326 O O . ASP A 1 169 ? 47.978 15.033 -76.023 1.00 55.88 169 ASP A O 1
ATOM 1330 N N . THR A 1 170 ? 48.038 17.148 -75.328 1.00 54.06 170 THR A N 1
ATOM 1331 C CA . THR A 1 170 ? 47.928 16.845 -73.890 1.00 54.06 170 THR A CA 1
ATOM 1332 C C . THR A 1 170 ? 46.543 17.187 -73.326 1.00 54.06 170 THR A C 1
ATOM 1334 O O . THR A 1 170 ? 46.309 18.235 -72.717 1.00 54.06 170 THR A O 1
ATOM 1337 N N . ARG A 1 171 ? 45.589 16.263 -73.486 1.00 58.94 171 ARG A N 1
ATOM 1338 C CA . ARG A 1 171 ? 44.272 16.351 -72.830 1.00 58.94 171 ARG A CA 1
ATOM 1339 C C . ARG A 1 171 ? 44.349 15.833 -71.393 1.00 58.94 171 ARG A C 1
ATOM 1341 O O . ARG A 1 171 ? 44.857 14.736 -71.157 1.00 58.94 171 ARG A O 1
ATOM 1348 N N . LYS A 1 172 ? 43.822 16.593 -70.427 1.00 61.19 172 LYS A N 1
ATOM 1349 C CA . LYS A 1 172 ? 43.769 16.192 -69.010 1.00 61.19 172 LYS A CA 1
ATOM 1350 C C . LYS A 1 172 ? 42.340 15.837 -68.619 1.00 61.19 172 LYS A C 1
ATOM 1352 O O . LYS A 1 172 ? 41.423 16.629 -68.808 1.00 61.19 172 LYS A O 1
ATOM 1357 N N . ASN A 1 173 ? 42.165 14.651 -68.045 1.00 68.06 173 ASN A N 1
ATOM 1358 C CA . ASN A 1 173 ? 40.892 14.240 -67.464 1.00 68.06 173 ASN A CA 1
ATOM 1359 C C . ASN A 1 173 ? 40.726 14.909 -66.090 1.00 68.06 173 ASN A C 1
ATOM 1361 O O . ASN A 1 173 ? 41.596 14.775 -65.225 1.00 68.06 173 ASN A O 1
ATOM 1365 N N . GLN A 1 174 ? 39.626 15.634 -65.894 1.00 65.44 174 GLN A N 1
ATOM 1366 C CA . GLN A 1 174 ? 39.355 16.348 -64.645 1.00 65.44 174 GLN A CA 1
ATOM 1367 C C . GLN A 1 174 ? 39.017 15.394 -63.483 1.00 65.44 174 GLN A C 1
ATOM 1369 O O . GLN A 1 174 ? 39.198 15.756 -62.321 1.00 65.44 174 GLN A O 1
ATOM 1374 N N . PHE A 1 175 ? 38.608 14.152 -63.751 1.00 66.00 175 PHE A N 1
ATOM 1375 C CA . PHE A 1 175 ? 38.217 13.160 -62.748 1.00 66.00 175 PHE A CA 1
ATOM 1376 C C . PHE A 1 175 ? 39.294 12.080 -62.533 1.00 66.00 175 PHE A C 1
ATOM 1378 O O . PHE A 1 175 ? 39.233 10.953 -63.025 1.00 66.00 175 PHE A O 1
ATOM 1385 N N . THR A 1 176 ? 40.291 12.398 -61.705 1.00 71.25 176 THR A N 1
ATOM 1386 C CA . THR A 1 176 ? 41.157 11.388 -61.062 1.00 71.25 176 THR A CA 1
ATOM 1387 C C . THR A 1 176 ? 40.412 10.739 -59.881 1.00 71.25 176 THR A C 1
ATOM 1389 O O . THR A 1 176 ? 39.521 11.368 -59.310 1.00 71.25 176 THR A O 1
ATOM 1392 N N . LEU A 1 177 ? 40.771 9.514 -59.458 1.00 69.50 177 LEU A N 1
ATOM 1393 C CA . LEU A 1 177 ? 40.144 8.816 -58.311 1.00 69.50 177 LEU A CA 1
ATOM 1394 C C . LEU A 1 177 ? 40.017 9.705 -57.057 1.00 69.50 177 LEU A C 1
ATOM 1396 O O . LEU A 1 177 ? 38.955 9.770 -56.444 1.00 69.50 177 LEU A O 1
ATOM 1400 N N . LEU A 1 178 ? 41.073 10.453 -56.719 1.00 76.81 178 LEU A N 1
ATOM 1401 C CA . LEU A 1 178 ? 41.080 11.386 -55.584 1.00 76.81 178 LEU A CA 1
ATOM 1402 C C . LEU A 1 178 ? 40.151 12.596 -55.785 1.00 76.81 178 LEU A C 1
ATOM 1404 O O . LEU A 1 178 ? 39.536 13.057 -54.827 1.00 76.81 178 LEU A O 1
ATOM 1408 N N . ASN A 1 179 ? 40.007 13.094 -57.018 1.00 76.44 179 ASN A N 1
ATOM 1409 C CA . ASN A 1 179 ? 39.094 14.203 -57.313 1.00 76.44 179 ASN A CA 1
ATOM 1410 C C . ASN A 1 179 ? 37.629 13.728 -57.333 1.00 76.44 179 ASN A C 1
ATOM 1412 O O . ASN A 1 179 ? 36.746 14.456 -56.896 1.00 76.44 179 ASN A O 1
ATOM 1416 N N . SER A 1 180 ? 37.385 12.481 -57.750 1.00 78.19 180 SER A N 1
ATOM 1417 C CA . SER A 1 180 ? 36.065 11.832 -57.694 1.00 78.19 180 SER A CA 1
ATOM 1418 C C . SER A 1 180 ? 35.627 11.575 -56.250 1.00 78.19 180 SER A C 1
ATOM 1420 O O . SER A 1 180 ? 34.470 11.796 -55.903 1.00 78.19 180 SER A O 1
ATOM 1422 N N . PHE A 1 181 ? 36.564 11.177 -55.381 1.00 81.69 181 PHE A N 1
ATOM 1423 C CA . PHE A 1 181 ? 36.332 11.092 -53.938 1.00 81.69 181 PHE A CA 1
ATOM 1424 C C . PHE A 1 181 ? 35.951 12.463 -53.365 1.00 81.69 181 PHE A C 1
ATOM 1426 O O . PHE A 1 181 ? 34.912 12.602 -52.731 1.00 81.69 181 PHE A O 1
ATOM 1433 N N . TYR A 1 182 ? 36.752 13.495 -53.637 1.00 82.31 182 TYR A N 1
ATOM 1434 C CA . TYR A 1 182 ? 36.476 14.849 -53.156 1.00 82.31 182 TYR A CA 1
ATOM 1435 C C . TYR A 1 182 ? 35.107 15.373 -53.624 1.00 82.31 182 TYR A C 1
ATOM 1437 O O . TYR A 1 182 ? 34.362 15.918 -52.814 1.00 82.31 182 TYR A O 1
ATOM 1445 N N . TYR A 1 183 ? 34.743 15.133 -54.888 1.00 80.81 183 TYR A N 1
ATOM 1446 C CA . TYR A 1 183 ? 33.444 15.513 -55.450 1.00 80.81 183 TYR A CA 1
ATOM 1447 C C . TYR A 1 183 ? 32.263 14.793 -54.774 1.00 80.81 183 TYR A C 1
ATOM 1449 O O . TYR A 1 183 ? 31.246 15.411 -54.466 1.00 80.81 183 TYR A O 1
ATOM 1457 N N . ASN A 1 184 ? 32.396 13.496 -54.477 1.00 84.00 184 ASN A N 1
ATOM 1458 C CA . ASN A 1 184 ? 31.352 12.756 -53.765 1.00 84.00 184 ASN A CA 1
ATOM 1459 C C . ASN A 1 184 ? 31.191 13.221 -52.310 1.00 84.00 184 ASN A C 1
ATOM 1461 O O . ASN A 1 184 ? 30.060 13.349 -51.841 1.00 84.00 184 ASN A O 1
ATOM 1465 N N . VAL A 1 185 ? 32.284 13.521 -51.592 1.00 85.69 185 VAL A N 1
ATOM 1466 C CA . VAL A 1 185 ? 32.194 14.118 -50.243 1.00 85.69 185 VAL A CA 1
ATOM 1467 C C . VAL A 1 185 ? 31.508 15.480 -50.302 1.00 85.69 185 VAL A C 1
ATOM 1469 O O . VAL A 1 185 ? 30.638 15.769 -49.484 1.00 85.69 185 VAL A O 1
ATOM 1472 N N . SER A 1 186 ? 31.883 16.315 -51.268 1.00 81.06 186 SER A N 1
ATOM 1473 C CA . SER A 1 186 ? 31.369 17.674 -51.390 1.00 81.06 186 SER A CA 1
ATOM 1474 C C . SER A 1 186 ? 29.863 17.669 -51.700 1.00 81.06 186 SER A C 1
ATOM 1476 O O . SER A 1 186 ? 29.094 18.373 -51.048 1.00 81.06 186 SER A O 1
ATOM 1478 N N . ALA A 1 187 ? 29.408 16.782 -52.593 1.00 82.38 187 ALA A N 1
ATOM 1479 C CA . ALA A 1 187 ? 27.986 16.566 -52.863 1.00 82.38 187 ALA A CA 1
ATOM 1480 C C . ALA A 1 187 ? 27.207 16.086 -51.621 1.00 82.38 187 ALA A C 1
ATOM 1482 O O . ALA A 1 187 ? 26.130 16.603 -51.338 1.00 82.38 187 ALA A O 1
ATOM 1483 N N . LEU A 1 188 ? 27.759 15.150 -50.837 1.00 83.88 188 LEU A N 1
ATOM 1484 C CA . LEU A 1 188 ? 27.111 14.634 -49.620 1.00 83.88 188 LEU A CA 1
ATOM 1485 C C . LEU A 1 188 ? 27.019 15.665 -48.493 1.00 83.88 188 LEU A C 1
ATOM 1487 O O . LEU A 1 188 ? 26.037 15.693 -47.754 1.00 83.88 188 LEU A O 1
ATOM 1491 N N . LEU A 1 189 ? 28.034 16.516 -48.359 1.00 86.62 189 LEU A N 1
ATOM 1492 C CA . LEU A 1 189 ? 28.051 17.588 -47.366 1.00 86.62 189 LEU A CA 1
ATOM 1493 C C . LEU A 1 189 ? 27.258 18.827 -47.819 1.00 86.62 189 LEU A C 1
ATOM 1495 O O . LEU A 1 189 ? 27.263 19.831 -47.110 1.00 86.62 189 LEU A O 1
ATOM 1499 N N . ASN A 1 190 ? 26.571 18.765 -48.971 1.00 82.50 190 ASN A N 1
ATOM 1500 C CA . ASN A 1 190 ? 25.904 19.898 -49.626 1.00 82.50 190 ASN A CA 1
ATOM 1501 C C . ASN A 1 190 ? 26.838 21.103 -49.851 1.00 82.50 190 ASN A C 1
ATOM 1503 O O . ASN A 1 190 ? 26.414 22.257 -49.844 1.00 82.50 190 ASN A O 1
ATOM 1507 N N . GLN A 1 191 ? 28.126 20.834 -50.056 1.00 75.12 191 GLN A N 1
ATOM 1508 C CA . GLN A 1 191 ? 29.147 21.821 -50.378 1.00 75.12 191 GLN A CA 1
ATOM 1509 C C . GLN A 1 191 ? 29.546 21.617 -51.840 1.00 75.12 191 GLN A C 1
ATOM 1511 O O . GLN A 1 191 ? 30.363 20.761 -52.152 1.00 75.12 191 GLN A O 1
ATOM 1516 N N . VAL A 1 192 ? 28.969 22.369 -52.775 1.00 65.75 192 VAL A N 1
ATOM 1517 C CA . VAL A 1 192 ? 29.423 22.312 -54.173 1.00 65.75 192 VAL A CA 1
ATOM 1518 C C . VAL A 1 192 ? 30.679 23.171 -54.312 1.00 65.75 192 VAL A C 1
ATOM 1520 O O . VAL A 1 192 ? 30.630 24.389 -54.156 1.00 65.75 192 VAL A O 1
ATOM 1523 N N . GLY A 1 193 ? 31.818 22.532 -54.583 1.00 60.34 193 GLY A N 1
ATOM 1524 C CA . GLY A 1 193 ? 33.050 23.219 -54.959 1.00 60.34 193 GLY A CA 1
ATOM 1525 C C . GLY A 1 193 ? 33.007 23.615 -56.434 1.00 60.34 193 GLY A C 1
ATOM 1526 O O . GLY A 1 193 ? 33.148 22.759 -57.306 1.00 60.34 193 GLY A O 1
ATOM 1527 N N . ASP A 1 194 ? 32.821 24.904 -56.715 1.00 52.78 194 ASP A N 1
ATOM 1528 C CA . ASP A 1 194 ? 32.893 25.460 -58.068 1.00 52.78 194 ASP A CA 1
ATOM 1529 C C . ASP A 1 194 ? 34.325 25.371 -58.615 1.00 52.78 194 ASP A C 1
ATOM 1531 O O . ASP A 1 194 ? 35.175 26.194 -58.286 1.00 52.78 194 ASP A O 1
ATOM 1535 N N . LYS A 1 195 ? 34.595 24.393 -59.486 1.00 54.78 195 LYS A N 1
ATOM 1536 C CA . LYS A 1 195 ? 35.775 24.413 -60.374 1.00 54.78 195 LYS A CA 1
ATOM 1537 C C . LYS A 1 195 ? 35.461 24.913 -61.793 1.00 54.78 195 LYS A C 1
ATOM 1539 O O . LYS A 1 195 ? 36.370 25.010 -62.602 1.00 54.78 195 LYS A O 1
ATOM 1544 N N . ASN A 1 196 ? 34.200 25.252 -62.085 1.00 48.84 196 ASN A N 1
ATOM 1545 C CA . ASN A 1 196 ? 33.739 25.699 -63.410 1.00 48.84 196 ASN A CA 1
ATOM 1546 C C . ASN A 1 196 ? 33.320 27.181 -63.461 1.00 48.84 196 ASN A C 1
ATOM 1548 O O . ASN A 1 196 ? 32.695 27.613 -64.428 1.00 48.84 196 ASN A O 1
ATOM 1552 N N . LYS A 1 197 ? 33.653 27.978 -62.437 1.00 42.91 197 LYS A N 1
ATOM 1553 C CA . LYS A 1 197 ? 33.298 29.408 -62.398 1.00 42.91 197 LYS A CA 1
ATOM 1554 C C . LYS A 1 197 ? 34.128 30.300 -63.328 1.00 42.91 197 LYS A C 1
ATOM 1556 O O . LYS A 1 197 ? 33.715 31.428 -63.576 1.00 42.91 197 LYS A O 1
ATOM 1561 N N . ASP A 1 198 ? 35.208 29.790 -63.912 1.00 43.38 198 ASP A N 1
ATOM 1562 C CA . ASP A 1 198 ? 36.133 30.604 -64.715 1.00 43.38 198 ASP A CA 1
ATOM 1563 C C . ASP A 1 198 ? 35.803 30.644 -66.221 1.00 43.38 198 ASP A C 1
ATOM 1565 O O . ASP A 1 198 ? 36.570 31.199 -66.999 1.00 43.38 198 ASP A O 1
ATOM 1569 N N . LEU A 1 199 ? 34.667 30.083 -66.659 1.00 48.09 199 LEU A N 1
ATOM 1570 C CA . LEU A 1 199 ? 34.296 30.020 -68.085 1.00 48.09 199 LEU A CA 1
ATOM 1571 C C . LEU A 1 199 ? 33.103 30.897 -68.500 1.00 48.09 199 LEU A C 1
ATOM 1573 O O . LEU A 1 199 ? 32.773 30.909 -69.677 1.00 48.09 199 LEU A O 1
ATOM 1577 N N . ASN A 1 200 ? 32.495 31.667 -67.588 1.00 34.66 200 ASN A N 1
ATOM 1578 C CA . ASN A 1 200 ? 31.345 32.535 -67.906 1.00 34.66 200 ASN A CA 1
ATOM 1579 C C . ASN A 1 200 ? 31.444 33.968 -67.339 1.00 34.66 200 ASN A C 1
ATOM 1581 O O . ASN A 1 200 ? 30.418 34.609 -67.116 1.00 34.66 200 ASN A O 1
ATOM 1585 N N . VAL A 1 201 ? 32.648 34.506 -67.109 1.00 42.47 201 VAL A N 1
ATOM 1586 C CA . VAL A 1 201 ? 32.816 35.924 -66.727 1.00 42.47 201 VAL A CA 1
ATOM 1587 C C . VAL A 1 201 ? 33.862 36.606 -67.607 1.00 42.47 201 VAL A C 1
ATOM 1589 O O . VAL A 1 201 ? 34.959 36.939 -67.173 1.00 42.47 201 VAL A O 1
ATOM 1592 N N . SER A 1 202 ? 33.500 36.812 -68.868 1.00 34.16 202 SER A N 1
ATOM 1593 C CA . SER A 1 202 ? 34.117 37.814 -69.741 1.00 34.16 202 SER A CA 1
ATOM 1594 C C . SER A 1 202 ? 33.156 38.145 -70.886 1.00 34.16 202 SER A C 1
ATOM 1596 O O . SER A 1 202 ? 33.302 37.691 -72.017 1.00 34.16 202 SER A O 1
ATOM 1598 N N . THR A 1 203 ? 32.123 38.922 -70.553 1.00 32.59 203 THR A N 1
ATOM 1599 C CA . THR A 1 203 ? 31.612 39.964 -71.456 1.00 32.59 203 THR A CA 1
ATOM 1600 C C . THR A 1 203 ? 32.184 41.288 -70.981 1.00 32.59 203 THR A C 1
ATOM 1602 O O . THR A 1 203 ? 32.255 41.456 -69.741 1.00 32.59 203 THR A O 1
#

Secondary structure (DSSP, 8-state):
------EEETTEEEEE-TTS-EEE--EEEEEEETTEEEEEEEEETTTEEEEPPPPP----SS-----SPPPP--SSTT-S---S-PPP-HHHHTTS--PPPS---------PPPPPPPPPTTGGGTTS-HHHHHHHHHHHHHHHHHHHHHHHH-GGGEEESSTT-TT-S-EEES--HHHHHHHHHHHHTT----SSGGGS---

Solvent-accessible surface area (backbone atoms only — not comparable to full-atom values): 13819 Å² total; per-residue (Å²): 133,85,77,70,64,74,46,77,57,98,68,47,55,30,26,48,49,99,84,70,48,79,64,42,46,64,46,73,42,69,42,84,48,100,92,41,80,39,80,45,27,42,31,32,79,88,77,38,75,45,71,51,83,74,79,80,84,80,72,71,97,67,77,81,86,85,74,94,72,86,81,86,86,67,96,55,91,86,61,95,77,85,92,72,97,71,84,88,46,72,79,53,54,77,78,44,91,79,78,8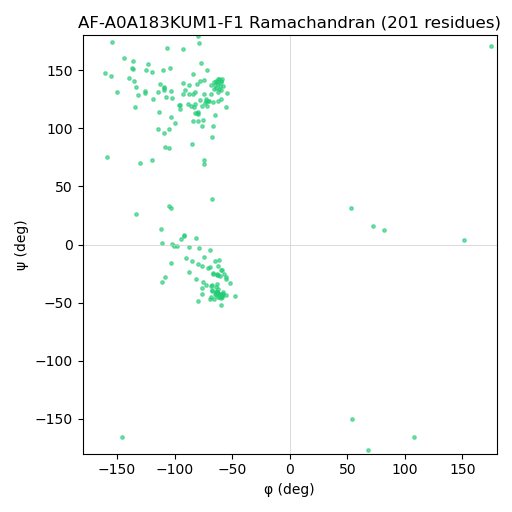5,78,92,72,92,78,79,92,77,88,87,76,81,82,79,80,81,76,77,85,56,97,59,55,86,54,63,91,49,58,72,69,56,54,52,50,53,54,51,53,52,53,50,52,34,50,52,50,40,52,48,51,71,71,40,76,84,50,51,40,58,81,46,98,86,47,95,77,63,96,62,63,44,65,77,58,43,69,70,49,35,46,52,50,53,51,25,59,73,71,74,42,82,80,79,84,72,70,86,79,80,80,81,132

Organism: NCBI:txid6186

pLDDT: mean 79.35, std 13.68, range [32.59, 95.12]